Protein AF-A0A968NTA2-F1 (afdb_monomer)

Sequence (333 aa):
MDLANLIKVCHQHGIRFFLDAVMAFSRANPYHNVNFLDFYIQWKPIGAPDRDPEQGDRDGFGGDLFKYNYWVEGYHPLTGVRDRYVPAREYLKAHMAHWMLYYRIDGLRLDSVNNVGNYDFLQEFKDLARQVWRDRNGSDDRFLVVGEELSVPLALVHQNRLDSLWNERFKQIVRQVILGRSSSGDSFEWSVRKLIDCRLLGFRDCTQAVNYLTSHDVGGHSNERIYNYLVNNGVADCEERIKLAFVCLLTAVGIPMILAGDEFADQHDLNIDQEHGNNKQVDPVNYNRMSEDWRRRVFDYVARLVRSARLQTHSPPTTTVFCTSILKKESAF

Nearest PDB structures (foldseek):
  1gvi-assembly1_B  TM=7.250E-01  e=1.681E-10  Thermus sp.
  8zqa-assembly1_D  TM=7.456E-01  e=5.286E-09  Rhodothermus profundi
  5clt-assembly3_C  TM=6.998E-01  e=3.509E-07  Homo sapiens
  7vt9-assembly1_B  TM=6.346E-01  e=1.307E-04  Escherichia coli K-12

Secondary structure (DSSP, 8-state):
-HHHHHHHHHHHTT---EEEEE-SEESS-HHHHH-HHHHB-----TT-TT--TT-TT---TTSEEB-SS--EEEE-TTT-SEEEE-HHHHHHHHHHHHIIIII---EEEEE-HHHH--HHHHHHHHHHHHHHHHHTT--GGG-EEEE--TT--THHHHTTS-SEEE-HHHHHHHHHHTTT-PPTTS-HHHHHHHHHBGGGGT-SSGGGEEEES--SB--STT-S-HHHHHHHTT-S-HHHHHHHHHHHHHHSBSEEEEETTGGGT----S-SSSS-SS-B--PPP-GGGGGSHHHHHHHHHHHHHHHHHHHS--SSPP--EEE-----GGG--

pLDDT: mean 89.02, std 16.45, range [26.31, 98.5]

Radius of gyration: 21.05 Å; Cα contacts (8 Å, |Δi|>4): 526; chains: 1; bounding box: 51×48×63 Å

Structure (mmCIF, N/CA/C/O backbone):
data_AF-A0A968NTA2-F1
#
_entry.id   AF-A0A968NTA2-F1
#
loop_
_atom_site.group_PDB
_atom_site.id
_atom_site.type_symbol
_atom_site.label_atom_id
_atom_site.label_alt_id
_atom_site.label_comp_id
_atom_site.label_asym_id
_atom_site.label_entity_id
_atom_site.label_seq_id
_atom_site.pdbx_PDB_ins_code
_atom_site.Cartn_x
_atom_site.Cartn_y
_atom_site.Cartn_z
_atom_site.occupancy
_atom_site.B_iso_or_equiv
_atom_site.auth_seq_id
_atom_site.auth_comp_id
_atom_site.auth_asym_id
_atom_site.auth_atom_id
_atom_site.pdbx_PDB_model_num
ATOM 1 N N . MET A 1 1 ? 11.262 -23.440 1.134 1.00 58.44 1 MET A N 1
ATOM 2 C CA . MET A 1 1 ? 10.069 -24.304 1.291 1.00 58.44 1 MET A CA 1
ATOM 3 C C . MET A 1 1 ? 8.986 -23.642 2.140 1.00 58.44 1 MET A C 1
ATOM 5 O O . MET A 1 1 ? 7.816 -23.916 1.913 1.00 58.44 1 MET A O 1
ATOM 9 N N . ASP A 1 2 ? 9.339 -22.721 3.039 1.00 89.50 2 ASP A N 1
ATOM 10 C CA . ASP A 1 2 ? 8.396 -22.239 4.058 1.00 89.50 2 ASP A CA 1
ATOM 11 C C . ASP A 1 2 ? 7.350 -21.241 3.543 1.00 89.50 2 ASP A C 1
ATOM 13 O O . ASP A 1 2 ? 6.185 -21.343 3.914 1.00 89.50 2 ASP A O 1
ATOM 17 N N . LEU A 1 3 ? 7.707 -20.342 2.616 1.00 92.62 3 LEU A N 1
ATOM 18 C CA . LEU A 1 3 ? 6.766 -19.330 2.111 1.00 92.62 3 LEU A CA 1
ATOM 19 C C . LEU A 1 3 ? 5.609 -19.928 1.295 1.00 92.62 3 LEU A C 1
ATOM 21 O O . LEU A 1 3 ? 4.459 -19.541 1.476 1.00 92.62 3 LEU A O 1
ATOM 25 N N . ALA A 1 4 ? 5.885 -20.910 0.434 1.00 93.81 4 ALA A N 1
ATOM 26 C CA . ALA A 1 4 ? 4.832 -21.590 -0.324 1.00 93.81 4 ALA A CA 1
ATOM 27 C C . ALA A 1 4 ? 3.854 -22.332 0.607 1.00 93.81 4 ALA A C 1
ATOM 29 O O . ALA A 1 4 ? 2.645 -22.318 0.378 1.00 93.81 4 ALA A O 1
ATOM 30 N N . ASN A 1 5 ? 4.366 -22.934 1.687 1.00 95.56 5 ASN A N 1
ATOM 31 C CA . ASN A 1 5 ? 3.533 -23.568 2.706 1.00 95.56 5 ASN A CA 1
ATOM 32 C C . ASN A 1 5 ? 2.708 -22.540 3.489 1.00 95.56 5 ASN A C 1
ATOM 34 O O . ASN A 1 5 ? 1.526 -22.784 3.718 1.00 95.56 5 ASN A O 1
ATOM 38 N N . LEU A 1 6 ? 3.285 -21.387 3.840 1.00 95.31 6 LEU A N 1
ATOM 39 C CA . LEU A 1 6 ? 2.554 -20.291 4.478 1.00 95.31 6 LEU A CA 1
ATOM 40 C C . LEU A 1 6 ? 1.370 -19.837 3.617 1.00 95.31 6 LEU A C 1
ATOM 42 O O . LEU A 1 6 ? 0.240 -19.829 4.097 1.00 95.31 6 LEU A O 1
ATOM 46 N N . ILE A 1 7 ? 1.609 -19.530 2.338 1.00 95.31 7 ILE A N 1
ATOM 47 C CA . ILE A 1 7 ? 0.555 -19.082 1.415 1.00 95.31 7 ILE A CA 1
ATOM 48 C C . ILE A 1 7 ? -0.530 -20.156 1.278 1.00 95.31 7 ILE A C 1
ATOM 50 O O . ILE A 1 7 ? -1.720 -19.857 1.369 1.00 95.31 7 ILE A O 1
ATOM 54 N N . LYS A 1 8 ? -0.133 -21.427 1.151 1.00 95.38 8 LYS A N 1
ATOM 55 C CA . LYS A 1 8 ? -1.074 -22.550 1.097 1.00 95.38 8 LYS A CA 1
ATOM 56 C C . LYS A 1 8 ? -1.961 -22.622 2.344 1.00 95.38 8 LYS A C 1
ATOM 58 O O . LYS A 1 8 ? -3.167 -22.823 2.211 1.00 95.38 8 LYS A O 1
ATOM 63 N N . VAL A 1 9 ? -1.392 -22.459 3.539 1.00 96.44 9 VAL A N 1
ATOM 64 C CA . VAL A 1 9 ? -2.157 -22.452 4.797 1.00 96.44 9 VAL A CA 1
ATOM 65 C C . VAL A 1 9 ? -3.079 -21.231 4.861 1.00 96.44 9 VAL A C 1
ATOM 67 O O . VAL A 1 9 ? -4.252 -21.384 5.195 1.00 96.44 9 VAL A O 1
ATOM 70 N N . CYS A 1 10 ? -2.617 -20.042 4.458 1.00 95.88 10 CYS A N 1
ATOM 71 C CA . CYS A 1 10 ? -3.476 -18.860 4.331 1.00 95.88 10 CYS A CA 1
ATOM 72 C C . CYS A 1 10 ? -4.705 -19.161 3.459 1.00 95.88 10 CYS A C 1
ATOM 74 O O . CYS A 1 10 ? -5.837 -18.953 3.899 1.00 95.88 10 CYS A O 1
ATOM 76 N N . HIS A 1 11 ? -4.502 -19.745 2.275 1.00 94.69 11 HIS A N 1
ATOM 77 C CA . HIS A 1 11 ? -5.590 -20.109 1.363 1.00 94.69 11 HIS A CA 1
ATOM 78 C C . HIS A 1 11 ? -6.555 -21.137 1.959 1.00 94.69 11 HIS A C 1
ATOM 80 O O . HIS A 1 11 ? -7.767 -20.978 1.817 1.00 94.69 11 HIS A O 1
ATOM 86 N N . GLN A 1 12 ? -6.053 -22.147 2.678 1.00 96.25 12 GLN A N 1
ATOM 87 C CA . GLN A 1 12 ? -6.888 -23.129 3.390 1.00 96.25 12 GLN A CA 1
ATOM 88 C C . GLN A 1 12 ? -7.793 -22.480 4.449 1.00 96.25 12 GLN A C 1
ATOM 90 O O . GLN A 1 12 ? -8.882 -22.983 4.718 1.00 96.25 12 GLN A O 1
ATOM 95 N N . HIS A 1 13 ? -7.373 -21.343 5.006 1.00 94.31 13 HIS A N 1
ATOM 96 C CA . HIS A 1 13 ? -8.142 -20.550 5.965 1.00 94.31 13 HIS A CA 1
ATOM 97 C C . HIS A 1 13 ? -8.910 -19.376 5.331 1.00 94.31 13 HIS A C 1
ATOM 99 O O . HIS A 1 13 ? -9.456 -18.538 6.050 1.00 94.31 13 HIS A O 1
ATOM 105 N N . GLY A 1 14 ? -8.981 -19.301 3.997 1.00 92.12 14 GLY A N 1
ATOM 106 C CA . GLY A 1 14 ? -9.684 -18.227 3.288 1.00 92.12 14 GLY A CA 1
ATOM 107 C C . GLY A 1 14 ? -9.011 -16.855 3.409 1.00 92.12 14 GLY A C 1
ATOM 108 O O . GLY A 1 14 ? -9.673 -15.830 3.247 1.00 92.12 14 GLY A O 1
ATOM 109 N N . ILE A 1 15 ? -7.712 -16.826 3.707 1.00 93.69 15 ILE A N 1
ATOM 110 C CA . ILE A 1 15 ? -6.887 -15.620 3.805 1.00 93.69 15 ILE A CA 1
ATOM 111 C C . ILE A 1 15 ? -6.138 -15.444 2.485 1.00 93.69 15 ILE A C 1
ATOM 113 O O . ILE A 1 15 ? -5.456 -16.359 2.028 1.00 93.69 15 ILE A O 1
ATOM 117 N N . ARG A 1 16 ? -6.262 -14.260 1.881 1.00 94.50 16 ARG A N 1
ATOM 118 C CA . ARG A 1 16 ? -5.510 -13.875 0.680 1.00 94.50 16 ARG A CA 1
ATOM 119 C C . ARG A 1 16 ? -4.132 -13.344 1.056 1.00 94.50 16 ARG A C 1
ATOM 121 O O . ARG A 1 16 ? -3.979 -12.723 2.106 1.00 94.50 16 ARG A O 1
ATOM 128 N N . PHE A 1 17 ? -3.159 -13.553 0.182 1.00 95.44 17 PHE A N 1
ATOM 129 C CA . PHE A 1 17 ? -1.771 -13.171 0.384 1.00 95.44 17 PHE A CA 1
ATOM 130 C C . PHE A 1 17 ? -1.335 -12.128 -0.649 1.00 95.44 17 PHE A C 1
ATOM 132 O O . PHE A 1 17 ? -1.411 -12.366 -1.855 1.00 95.44 17 PHE A O 1
ATOM 139 N N . PHE A 1 18 ? -0.870 -10.974 -0.173 1.00 96.50 18 PHE A N 1
ATOM 140 C CA . PHE A 1 18 ? -0.375 -9.879 -1.009 1.00 96.50 18 PHE A CA 1
ATOM 141 C C . PHE A 1 18 ? 1.148 -9.819 -0.934 1.00 96.50 18 PHE A C 1
ATOM 143 O O . PHE A 1 18 ? 1.725 -10.002 0.136 1.00 96.50 18 PHE A O 1
ATOM 150 N N . LEU A 1 19 ? 1.788 -9.541 -2.068 1.00 96.50 19 LEU A N 1
ATOM 151 C CA . LEU A 1 19 ? 3.224 -9.278 -2.132 1.00 96.50 19 LEU A CA 1
ATOM 152 C C . LEU A 1 19 ? 3.486 -7.770 -2.128 1.00 96.50 19 LEU A C 1
ATOM 154 O O . LEU A 1 19 ? 2.824 -7.033 -2.857 1.00 96.50 19 LEU A O 1
ATOM 158 N N . ASP A 1 20 ? 4.485 -7.340 -1.362 1.00 95.88 20 ASP A N 1
ATOM 159 C CA . ASP A 1 20 ? 5.067 -6.004 -1.478 1.00 95.88 20 ASP A CA 1
ATOM 160 C C . ASP A 1 20 ? 6.078 -5.978 -2.637 1.00 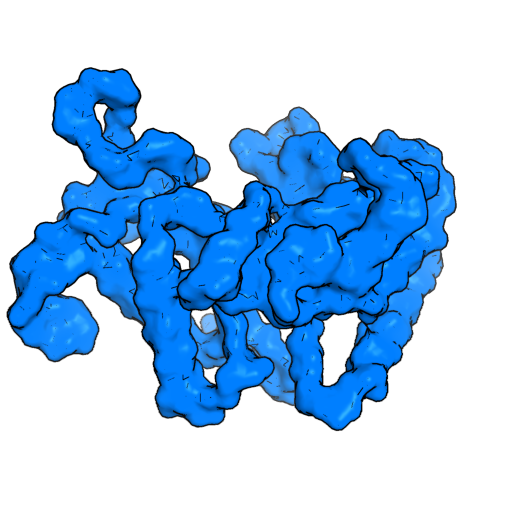95.88 20 ASP A C 1
ATOM 162 O O . ASP A 1 20 ? 7.113 -6.644 -2.593 1.00 95.88 20 ASP A O 1
ATOM 166 N N . ALA A 1 21 ? 5.740 -5.273 -3.711 1.00 95.88 21 ALA A N 1
ATOM 167 C CA . ALA A 1 21 ? 6.522 -5.167 -4.929 1.00 95.88 21 ALA A CA 1
ATOM 168 C C . ALA A 1 21 ? 7.288 -3.841 -4.940 1.00 95.88 21 ALA A C 1
ATOM 170 O O . ALA A 1 21 ? 6.730 -2.774 -5.210 1.00 95.88 21 ALA A O 1
ATOM 171 N N . VAL A 1 22 ? 8.595 -3.924 -4.692 1.00 94.69 22 VAL A N 1
ATOM 172 C CA . VAL A 1 22 ? 9.508 -2.785 -4.804 1.00 94.69 22 VAL A CA 1
ATOM 173 C C . VAL A 1 22 ? 9.920 -2.624 -6.261 1.00 94.69 22 VAL A C 1
ATOM 175 O O . VAL A 1 22 ? 10.691 -3.415 -6.798 1.00 94.69 22 VAL A O 1
ATOM 178 N N . MET A 1 23 ? 9.366 -1.603 -6.909 1.00 95.44 23 MET A N 1
ATOM 179 C CA . MET A 1 23 ? 9.601 -1.329 -8.329 1.00 95.44 23 MET A CA 1
ATOM 180 C C . MET A 1 23 ? 10.410 -0.050 -8.544 1.00 95.44 23 MET A C 1
ATOM 182 O O . MET A 1 23 ? 10.998 0.144 -9.595 1.00 95.44 23 MET A O 1
ATOM 186 N N . ALA A 1 24 ? 10.472 0.864 -7.582 1.00 95.19 24 ALA A N 1
ATOM 187 C CA . ALA A 1 24 ? 11.182 2.122 -7.791 1.00 95.19 24 ALA A CA 1
ATOM 188 C C . ALA A 1 24 ? 12.707 1.935 -7.931 1.00 95.19 24 ALA A C 1
ATOM 190 O O . ALA A 1 24 ? 13.331 2.552 -8.796 1.00 95.19 24 ALA A O 1
ATOM 191 N N . PHE A 1 25 ? 13.290 1.067 -7.103 1.00 94.62 25 PHE A N 1
ATOM 192 C CA . PHE A 1 25 ? 14.734 0.881 -6.962 1.00 94.62 25 PHE A CA 1
ATOM 193 C C . PHE A 1 25 ? 15.083 -0.554 -6.547 1.00 94.62 25 PHE A C 1
ATOM 195 O O . PHE A 1 25 ? 14.221 -1.303 -6.091 1.00 94.62 25 PHE A O 1
ATOM 202 N N . SER A 1 26 ? 16.359 -0.922 -6.664 1.00 93.44 26 SER A N 1
ATOM 203 C CA . SER A 1 26 ? 16.905 -2.202 -6.187 1.00 93.44 26 SER A CA 1
ATOM 204 C C . SER A 1 26 ? 18.242 -1.995 -5.483 1.00 93.44 26 SER A C 1
ATOM 206 O O . SER A 1 26 ? 18.923 -0.996 -5.716 1.00 93.44 26 SER A O 1
ATOM 208 N N . ARG A 1 27 ? 18.652 -2.955 -4.650 1.00 87.88 27 ARG A N 1
ATOM 209 C CA . ARG A 1 27 ? 20.005 -3.012 -4.083 1.00 87.88 27 ARG A CA 1
ATOM 210 C C . ARG A 1 27 ? 20.609 -4.372 -4.399 1.00 87.88 27 ARG A C 1
ATOM 212 O O . ARG A 1 27 ? 19.977 -5.374 -4.147 1.00 87.88 27 ARG A O 1
ATOM 219 N N . ALA A 1 28 ? 21.841 -4.411 -4.902 1.00 85.50 28 ALA A N 1
ATOM 220 C CA . ALA A 1 28 ? 22.537 -5.665 -5.227 1.00 85.50 28 ALA A CA 1
ATOM 221 C C . ALA A 1 28 ? 21.892 -6.537 -6.330 1.00 85.50 28 ALA A C 1
ATOM 223 O O . ALA A 1 28 ? 22.296 -7.687 -6.513 1.00 85.50 28 ALA A O 1
ATOM 224 N N . ASN A 1 29 ? 21.001 -5.962 -7.142 1.00 91.19 29 ASN A N 1
ATOM 225 C CA . ASN A 1 29 ? 20.395 -6.667 -8.264 1.00 91.19 29 ASN A CA 1
ATOM 226 C C . ASN A 1 29 ? 21.452 -7.167 -9.266 1.00 91.19 29 ASN A C 1
ATOM 228 O O . ASN A 1 29 ? 22.326 -6.389 -9.655 1.00 91.19 29 ASN A O 1
ATOM 232 N N . PRO A 1 30 ? 21.363 -8.405 -9.787 1.00 91.62 30 PRO A N 1
ATOM 233 C CA . PRO A 1 30 ? 22.322 -8.913 -10.769 1.00 91.62 30 PRO A CA 1
ATOM 234 C C . PRO A 1 30 ? 22.494 -8.028 -12.014 1.00 91.62 30 PRO A C 1
ATOM 236 O O . PRO A 1 30 ? 23.607 -7.912 -12.534 1.00 91.62 30 PRO A O 1
ATOM 239 N N . TYR A 1 31 ? 21.431 -7.354 -12.471 1.00 92.88 31 TYR A N 1
ATOM 240 C CA . TYR A 1 31 ? 21.504 -6.442 -13.616 1.00 92.88 31 TYR A CA 1
ATOM 241 C C . TYR A 1 31 ? 22.339 -5.192 -13.338 1.00 92.88 31 TYR A C 1
ATOM 243 O O . TYR A 1 31 ? 22.860 -4.616 -14.288 1.00 92.88 31 TYR A O 1
ATOM 251 N N . HIS A 1 32 ? 22.562 -4.824 -12.071 1.00 91.38 32 HIS A N 1
ATOM 252 C CA . HIS A 1 32 ? 23.513 -3.772 -11.709 1.00 91.38 32 HIS A CA 1
ATOM 253 C C . HIS A 1 32 ? 24.913 -4.092 -12.249 1.00 91.38 32 HIS A C 1
ATOM 255 O O . HIS A 1 32 ? 25.585 -3.230 -12.802 1.00 91.38 32 HIS A O 1
ATOM 261 N N . ASN A 1 33 ? 25.345 -5.350 -12.127 1.00 91.12 33 ASN A N 1
ATOM 262 C CA . ASN A 1 33 ? 26.695 -5.764 -12.510 1.00 91.12 33 ASN A CA 1
ATOM 263 C C . ASN A 1 33 ? 26.800 -6.139 -13.990 1.00 91.12 33 ASN A C 1
ATOM 265 O O . ASN A 1 33 ? 27.849 -5.960 -14.602 1.00 91.12 33 ASN A O 1
ATOM 269 N N . VAL A 1 34 ? 25.729 -6.705 -14.553 1.00 92.44 34 VAL A N 1
ATOM 270 C CA . VAL A 1 34 ? 25.754 -7.270 -15.909 1.00 92.44 34 VAL A CA 1
ATOM 271 C C . VAL A 1 34 ? 25.353 -6.244 -16.965 1.00 92.44 34 VAL A C 1
ATOM 273 O O . VAL A 1 34 ? 25.896 -6.270 -18.067 1.00 92.44 34 VAL A O 1
ATOM 276 N N . ASN A 1 35 ? 24.400 -5.358 -16.663 1.00 93.19 35 ASN A N 1
ATOM 277 C CA . ASN A 1 35 ? 23.895 -4.385 -17.625 1.00 93.19 35 ASN A CA 1
ATOM 278 C C . ASN A 1 35 ? 23.245 -3.174 -16.931 1.00 93.19 35 ASN A C 1
ATOM 280 O O . ASN A 1 35 ? 22.034 -2.968 -16.998 1.00 93.19 35 ASN A O 1
ATOM 284 N N . PHE A 1 36 ? 24.056 -2.368 -16.244 1.00 94.69 36 PHE A N 1
ATOM 285 C CA . PHE A 1 36 ? 23.548 -1.239 -15.467 1.00 94.69 36 PHE A CA 1
ATOM 286 C C . PHE A 1 36 ? 22.765 -0.244 -16.334 1.00 94.69 36 PHE A C 1
ATOM 288 O O . PHE A 1 36 ? 21.622 0.094 -16.036 1.00 94.69 36 PHE A O 1
ATOM 295 N N . LEU A 1 37 ? 23.374 0.195 -17.438 1.00 93.38 37 LEU A N 1
ATOM 296 C CA . LEU A 1 37 ? 22.872 1.294 -18.263 1.00 93.38 37 LEU A CA 1
ATOM 297 C C . LEU A 1 37 ? 21.645 0.948 -19.101 1.00 93.38 37 LEU A C 1
ATOM 299 O O . LEU A 1 37 ? 21.125 1.865 -19.722 1.00 93.38 37 LEU A O 1
ATOM 303 N N . ASP A 1 38 ? 21.145 -0.292 -19.090 1.00 94.31 38 ASP A N 1
ATOM 304 C CA . ASP A 1 38 ? 19.860 -0.674 -19.697 1.00 94.31 38 ASP A CA 1
ATOM 305 C C . ASP A 1 38 ? 18.714 -0.740 -18.674 1.00 94.31 38 ASP A C 1
ATOM 307 O O . ASP A 1 38 ? 17.559 -0.505 -19.040 1.00 94.31 38 ASP A O 1
ATOM 311 N N . PHE A 1 39 ? 19.028 -0.928 -17.389 1.00 95.81 39 PHE A N 1
ATOM 312 C CA . PHE A 1 39 ? 18.044 -1.144 -16.320 1.00 95.81 39 PHE A CA 1
ATOM 313 C C . PHE A 1 39 ? 17.955 -0.012 -15.296 1.00 95.81 39 PHE A C 1
ATOM 315 O O . PHE A 1 39 ? 16.867 0.239 -14.775 1.00 95.81 39 PHE A O 1
ATOM 322 N N . TYR A 1 40 ? 19.060 0.684 -15.035 1.00 96.44 40 TYR A N 1
ATOM 323 C CA . TYR A 1 40 ? 19.188 1.627 -13.932 1.00 96.44 40 TYR A CA 1
ATOM 324 C C . TYR A 1 40 ? 19.595 3.020 -14.382 1.00 96.44 40 TYR A C 1
ATOM 326 O O . TYR A 1 40 ? 20.285 3.214 -15.385 1.00 96.44 40 TYR A O 1
ATOM 334 N N . ILE A 1 41 ? 19.171 3.993 -13.586 1.00 94.75 41 ILE A N 1
ATOM 335 C CA . ILE A 1 41 ? 19.565 5.387 -13.708 1.00 94.75 41 ILE A CA 1
ATOM 336 C C . ILE A 1 41 ? 20.954 5.556 -13.108 1.00 94.75 41 ILE A C 1
ATOM 338 O O . ILE A 1 41 ? 21.166 5.321 -11.918 1.00 94.75 41 ILE A O 1
ATOM 342 N N . GLN A 1 42 ? 21.894 6.043 -13.916 1.00 91.88 42 GLN A N 1
ATOM 343 C CA . GLN A 1 42 ? 23.172 6.508 -13.394 1.00 91.88 42 GLN A CA 1
ATOM 344 C C . GLN A 1 42 ? 22.970 7.874 -12.740 1.00 91.88 42 GLN A C 1
ATOM 346 O O . GLN A 1 42 ? 22.795 8.880 -13.430 1.00 91.88 42 GLN A O 1
ATOM 351 N N . TRP A 1 43 ? 22.990 7.907 -11.407 1.00 90.44 43 TRP A N 1
ATOM 352 C CA . TRP A 1 43 ? 22.736 9.134 -10.661 1.00 90.44 43 TRP A CA 1
ATOM 353 C C . TRP A 1 43 ? 23.745 10.231 -11.008 1.00 90.44 43 TRP A C 1
ATOM 355 O O . TRP A 1 43 ? 24.959 10.043 -10.897 1.00 90.44 43 TRP A O 1
ATOM 365 N N . LYS A 1 44 ? 23.235 11.410 -11.372 1.00 92.06 44 LYS A N 1
ATOM 366 C CA . LYS A 1 44 ? 24.036 12.618 -11.592 1.00 92.06 44 LYS A CA 1
ATOM 367 C C . LYS A 1 44 ? 23.394 13.840 -10.922 1.00 92.06 44 LYS A C 1
ATOM 369 O O . LYS A 1 44 ? 22.163 13.910 -10.826 1.00 92.06 44 LYS A O 1
ATOM 374 N N . PRO A 1 45 ? 24.194 14.820 -10.458 1.00 89.81 45 PRO A N 1
ATOM 375 C CA . PRO A 1 45 ? 23.657 16.051 -9.888 1.00 89.81 45 PRO A CA 1
ATOM 376 C C . PRO A 1 45 ? 22.887 16.863 -10.940 1.00 89.81 45 PRO A C 1
ATOM 378 O O . PRO A 1 45 ? 23.123 16.741 -12.145 1.00 89.81 45 PRO A O 1
ATOM 381 N N . ILE A 1 46 ? 21.963 17.709 -10.480 1.00 87.44 46 ILE A N 1
ATOM 382 C CA . ILE A 1 46 ? 21.207 18.622 -11.348 1.00 87.44 46 ILE A CA 1
ATOM 383 C C . ILE A 1 46 ? 22.195 19.520 -12.111 1.00 87.44 46 ILE A C 1
ATOM 385 O O . ILE A 1 46 ? 23.118 20.078 -11.523 1.00 87.44 46 ILE A O 1
ATOM 389 N N . GLY A 1 47 ? 22.001 19.641 -13.428 1.00 87.19 47 GLY A N 1
ATOM 390 C CA . GLY A 1 47 ? 22.857 20.436 -14.318 1.00 87.19 47 GLY A CA 1
ATOM 391 C C . GLY A 1 47 ? 24.066 19.695 -14.901 1.00 87.19 47 GLY A C 1
ATOM 392 O O . GLY A 1 47 ? 24.756 20.257 -15.749 1.00 87.19 47 GLY A O 1
ATOM 393 N N . ALA A 1 48 ? 24.323 18.445 -14.502 1.00 90.94 48 ALA A N 1
ATOM 394 C CA . ALA A 1 48 ? 25.364 17.632 -15.126 1.00 90.94 48 ALA A CA 1
ATOM 395 C C . ALA A 1 48 ? 25.028 17.292 -16.595 1.00 90.94 48 ALA A C 1
ATOM 397 O O . ALA A 1 48 ? 23.858 17.041 -16.906 1.00 90.94 48 ALA A O 1
ATOM 398 N N . PRO A 1 49 ? 26.035 17.220 -17.490 1.00 90.19 49 PRO A N 1
ATOM 399 C CA . PRO A 1 49 ? 25.830 16.754 -18.857 1.00 90.19 49 PRO A CA 1
ATOM 400 C C . PRO A 1 49 ? 25.378 15.287 -18.873 1.00 90.19 49 PRO A C 1
ATOM 402 O O . PRO A 1 49 ? 25.806 14.466 -18.048 1.00 90.19 49 PRO A O 1
ATOM 405 N N . ASP A 1 50 ? 24.499 14.968 -19.824 1.00 86.81 50 ASP A N 1
ATOM 406 C CA . ASP A 1 50 ? 23.939 13.628 -20.027 1.00 86.81 50 ASP A CA 1
ATOM 407 C C . ASP A 1 50 ? 23.317 13.042 -18.746 1.00 86.81 50 ASP A C 1
ATOM 409 O O . ASP A 1 50 ? 23.514 11.868 -18.418 1.00 86.81 50 ASP A O 1
ATOM 413 N N . ARG A 1 51 ? 22.639 13.885 -17.954 1.00 90.06 51 ARG A N 1
ATOM 414 C CA . ARG A 1 51 ? 21.795 13.437 -16.840 1.00 90.06 51 ARG A CA 1
ATOM 415 C C . ARG A 1 51 ? 20.604 12.676 -17.405 1.00 90.06 51 ARG A C 1
ATOM 417 O O . ARG A 1 51 ? 19.939 13.169 -18.314 1.00 90.06 51 ARG A O 1
ATOM 424 N N . ASP A 1 52 ? 20.335 11.500 -16.845 1.00 90.56 52 ASP A N 1
ATOM 425 C CA . ASP A 1 52 ? 19.189 10.698 -17.256 1.00 90.56 52 ASP A CA 1
ATOM 426 C C . ASP A 1 52 ? 17.889 11.495 -17.020 1.00 90.56 52 ASP A C 1
ATOM 428 O O . ASP A 1 52 ? 17.648 11.953 -15.892 1.00 90.56 52 ASP A O 1
ATOM 432 N N . PRO A 1 53 ? 17.058 11.706 -18.057 1.00 89.38 53 PRO A N 1
ATOM 433 C CA . PRO A 1 53 ? 15.824 12.472 -17.924 1.00 89.38 53 PRO A CA 1
ATOM 434 C C . PRO A 1 53 ? 14.822 11.815 -16.967 1.00 89.38 53 PRO A C 1
ATOM 436 O O . PRO A 1 53 ? 13.994 12.517 -16.388 1.00 89.38 53 PRO A O 1
ATOM 439 N N . GLU A 1 54 ? 14.902 10.499 -16.755 1.00 92.31 54 GLU A N 1
ATOM 440 C CA . GLU A 1 54 ? 14.031 9.777 -15.829 1.00 92.31 54 GLU A CA 1
ATOM 441 C C . GLU A 1 54 ? 14.451 9.918 -14.362 1.00 92.31 54 GLU A C 1
ATOM 443 O O . GLU A 1 54 ? 13.716 9.441 -13.496 1.00 92.31 54 GLU A O 1
ATOM 448 N N . GLN A 1 55 ? 15.595 10.549 -14.049 1.00 92.56 55 GLN A N 1
ATOM 449 C CA . GLN A 1 55 ? 16.040 10.726 -12.660 1.00 92.56 55 GLN A CA 1
ATOM 450 C C . GLN A 1 55 ? 15.094 11.653 -11.888 1.00 92.56 55 GLN A C 1
ATOM 452 O O . GLN A 1 55 ? 14.696 11.328 -10.772 1.00 92.56 55 GLN A O 1
ATOM 457 N N . GLY A 1 56 ? 14.712 12.788 -12.486 1.00 88.75 56 GLY A N 1
ATOM 458 C CA . GLY A 1 56 ? 13.796 13.758 -11.875 1.00 88.75 56 GLY A CA 1
ATOM 459 C C . GLY A 1 56 ? 14.150 14.090 -10.418 1.00 88.75 56 GLY A C 1
ATOM 460 O O . GLY A 1 56 ? 15.326 14.296 -10.101 1.00 88.75 56 GLY A O 1
ATOM 461 N N . ASP A 1 57 ? 13.122 14.096 -9.568 1.00 89.56 57 ASP A N 1
ATOM 462 C CA . ASP A 1 57 ? 13.205 14.232 -8.105 1.00 89.56 57 ASP A CA 1
ATOM 463 C C . ASP A 1 57 ? 13.016 12.879 -7.389 1.00 89.56 57 ASP A C 1
ATOM 465 O O . ASP A 1 57 ? 12.639 12.829 -6.219 1.00 89.56 57 ASP A O 1
ATOM 469 N N . ARG A 1 58 ? 13.218 11.764 -8.104 1.00 92.19 58 ARG A N 1
ATOM 470 C CA . ARG A 1 58 ? 13.025 10.421 -7.550 1.00 92.19 58 ARG A CA 1
ATOM 471 C C . ARG A 1 58 ? 14.134 10.108 -6.549 1.00 92.19 58 ARG A C 1
ATOM 473 O O . ARG A 1 58 ? 15.304 10.394 -6.796 1.00 92.19 58 ARG A O 1
ATOM 480 N N . ASP A 1 59 ? 13.763 9.459 -5.458 1.00 89.12 59 ASP A N 1
ATOM 481 C CA . ASP A 1 59 ? 14.659 8.970 -4.420 1.00 89.12 59 ASP A CA 1
ATOM 482 C C . ASP A 1 59 ? 14.751 7.439 -4.476 1.00 89.12 59 ASP A C 1
ATOM 484 O O . ASP A 1 59 ? 13.754 6.719 -4.370 1.00 89.12 59 ASP A O 1
ATOM 488 N N . GLY A 1 60 ? 15.971 6.936 -4.662 1.00 84.38 60 GLY A N 1
ATOM 489 C CA . GLY A 1 60 ? 16.269 5.505 -4.650 1.00 84.38 60 GLY A CA 1
ATOM 490 C C . GLY A 1 60 ? 16.393 4.918 -3.243 1.00 84.38 60 GLY A C 1
ATOM 491 O O . GLY A 1 60 ? 16.615 3.717 -3.109 1.00 84.38 60 GLY A O 1
ATOM 492 N N . PHE A 1 61 ? 16.311 5.740 -2.190 1.00 85.12 61 PHE A N 1
ATOM 493 C CA . PHE A 1 61 ? 16.501 5.347 -0.792 1.00 85.12 61 PHE A CA 1
ATOM 494 C C . PHE A 1 61 ? 17.770 4.505 -0.595 1.00 85.12 61 PHE A C 1
ATOM 496 O O . PHE A 1 61 ? 17.757 3.450 0.041 1.00 85.12 61 PHE A O 1
ATOM 503 N N . GLY A 1 62 ? 18.881 4.946 -1.194 1.00 84.38 62 GLY A N 1
ATOM 504 C CA . GLY A 1 62 ? 20.177 4.256 -1.173 1.00 84.38 62 GLY A CA 1
ATOM 505 C C . GLY A 1 62 ? 20.267 2.993 -2.041 1.00 84.38 62 GLY A C 1
ATOM 506 O O . GLY A 1 62 ? 21.200 2.216 -1.860 1.00 84.38 62 GLY A O 1
ATOM 507 N N . GLY A 1 63 ? 19.296 2.745 -2.922 1.00 89.50 63 GLY A N 1
ATOM 508 C CA . GLY A 1 63 ? 19.390 1.800 -4.038 1.00 89.50 63 GLY A CA 1
ATOM 509 C C . GLY A 1 63 ? 19.418 2.511 -5.394 1.00 89.50 63 GLY A C 1
ATOM 510 O O . GLY A 1 63 ? 19.230 3.727 -5.474 1.00 89.50 63 GLY A O 1
ATOM 511 N N . ASP A 1 64 ? 19.628 1.742 -6.460 1.00 94.44 64 ASP A N 1
ATOM 512 C CA . ASP A 1 64 ? 19.630 2.253 -7.831 1.00 94.44 64 ASP A CA 1
ATOM 513 C C . ASP A 1 64 ? 18.207 2.305 -8.381 1.00 94.44 64 ASP A C 1
ATOM 515 O O . ASP A 1 64 ? 17.479 1.310 -8.344 1.00 94.44 64 ASP A O 1
ATOM 519 N N . LEU A 1 65 ? 17.811 3.461 -8.915 1.00 96.19 65 LEU A N 1
ATOM 520 C CA . LEU A 1 65 ? 16.496 3.655 -9.522 1.00 96.19 65 LEU A CA 1
ATOM 521 C C . LEU A 1 65 ? 16.392 2.893 -10.842 1.00 96.19 65 LEU A C 1
ATOM 523 O O . LEU A 1 65 ? 17.262 3.026 -11.703 1.00 96.19 65 LEU A O 1
ATOM 527 N N . PHE A 1 66 ? 15.294 2.168 -11.043 1.00 97.12 66 PHE A N 1
ATOM 528 C CA . PHE A 1 66 ? 14.982 1.588 -12.348 1.00 97.12 66 PHE A CA 1
ATOM 529 C C . PHE A 1 66 ? 14.601 2.675 -13.362 1.00 97.12 66 PHE A C 1
ATOM 531 O O . PHE A 1 66 ? 13.985 3.688 -13.007 1.00 97.12 66 PHE A O 1
ATOM 538 N N . LYS A 1 67 ? 14.905 2.441 -14.640 1.00 94.81 67 LYS A N 1
ATOM 539 C CA . LYS A 1 67 ? 14.482 3.305 -15.752 1.00 94.81 67 LYS A CA 1
ATOM 540 C C . LYS A 1 67 ? 13.442 2.637 -16.634 1.00 94.81 67 LYS A C 1
ATOM 542 O O . LYS A 1 67 ? 13.592 1.488 -17.043 1.00 94.81 67 LYS A O 1
ATOM 547 N N . TYR A 1 68 ? 12.373 3.364 -16.923 1.00 96.75 68 TYR A N 1
ATOM 548 C CA . TYR A 1 68 ? 11.151 2.832 -17.512 1.00 96.75 68 TYR A CA 1
ATOM 549 C C . TYR A 1 68 ? 10.852 3.369 -18.902 1.00 96.75 68 TYR A C 1
ATOM 551 O O . TYR A 1 68 ? 9.809 3.037 -19.466 1.00 96.75 68 TYR A O 1
ATOM 559 N N . ASN A 1 69 ? 11.749 4.153 -19.480 1.00 95.31 69 ASN A N 1
ATOM 560 C CA . ASN A 1 69 ? 11.606 4.749 -20.797 1.00 95.31 69 ASN A CA 1
ATOM 561 C C . ASN A 1 69 ? 12.868 4.598 -21.661 1.00 95.31 69 ASN A C 1
ATOM 563 O O . ASN A 1 69 ? 13.004 5.259 -22.691 1.00 95.31 69 ASN A O 1
ATOM 567 N N . TYR A 1 70 ? 13.779 3.698 -21.282 1.00 95.06 70 TYR A N 1
ATOM 568 C CA . TYR A 1 70 ? 14.911 3.319 -22.118 1.00 95.06 70 TYR A CA 1
ATOM 569 C C . TYR A 1 70 ? 14.562 2.123 -23.003 1.00 95.06 70 TYR A C 1
ATOM 571 O O . TYR A 1 70 ? 14.445 0.993 -22.531 1.00 95.06 70 TYR A O 1
ATOM 579 N N . TRP A 1 71 ? 14.383 2.388 -24.293 1.00 95.81 71 TRP A N 1
ATOM 580 C CA . TRP A 1 71 ? 13.970 1.386 -25.268 1.00 95.81 71 TRP A CA 1
ATOM 581 C C . TRP A 1 71 ? 15.169 0.744 -25.959 1.00 95.81 71 TRP A C 1
ATOM 583 O O . TRP A 1 71 ? 16.046 1.451 -26.451 1.00 95.81 71 TRP A O 1
ATOM 593 N N . VAL A 1 72 ? 15.139 -0.580 -26.085 1.00 95.62 72 VAL A N 1
ATOM 594 C CA . VAL A 1 72 ? 16.120 -1.373 -26.836 1.00 95.62 72 VAL A CA 1
ATOM 595 C C . VAL A 1 72 ? 15.424 -2.180 -27.927 1.00 95.62 72 VAL A C 1
ATOM 597 O O . VAL A 1 72 ? 14.230 -2.461 -27.826 1.00 95.62 72 VAL A O 1
ATOM 600 N N . GLU A 1 73 ? 16.169 -2.574 -28.956 1.00 96.75 73 GLU A N 1
ATOM 601 C CA . GLU A 1 73 ? 15.726 -3.566 -29.939 1.00 96.75 73 GLU A CA 1
ATOM 602 C C . GLU A 1 73 ? 16.440 -4.895 -29.691 1.00 96.75 73 GLU A C 1
ATOM 604 O O . GLU A 1 73 ? 17.666 -4.947 -29.599 1.00 96.75 73 GLU A O 1
ATOM 609 N N . GLY A 1 74 ? 15.685 -5.988 -29.613 1.00 94.12 74 GLY A N 1
ATOM 610 C CA . GLY A 1 74 ? 16.247 -7.306 -29.333 1.00 94.12 74 GLY A CA 1
ATOM 611 C C . GLY A 1 74 ? 15.184 -8.394 -29.337 1.00 94.12 74 GLY A C 1
ATOM 612 O O . GLY A 1 74 ? 14.065 -8.170 -29.784 1.00 94.12 74 GLY A O 1
ATOM 613 N N . TYR A 1 75 ? 15.521 -9.581 -28.840 1.00 93.12 75 TYR A N 1
ATOM 614 C CA . TYR A 1 75 ? 14.526 -10.630 -28.616 1.00 93.12 75 TYR A CA 1
ATOM 615 C C . TYR A 1 75 ? 13.760 -10.337 -27.326 1.00 93.12 75 TYR A C 1
ATOM 617 O O . TYR A 1 75 ? 14.347 -10.317 -26.245 1.00 93.12 75 TYR A O 1
ATOM 625 N N . HIS A 1 76 ? 12.453 -10.109 -27.442 1.00 91.25 76 HIS A N 1
ATOM 626 C CA . HIS A 1 76 ? 11.588 -9.798 -26.314 1.00 91.25 76 HIS A CA 1
ATOM 627 C C . HIS A 1 76 ? 11.581 -10.971 -25.318 1.00 91.25 76 HIS A C 1
ATOM 629 O O . HIS A 1 76 ? 11.234 -12.092 -25.703 1.00 91.25 76 HIS A O 1
ATOM 635 N N . PRO A 1 77 ? 11.907 -10.754 -24.032 1.00 85.38 77 PRO A N 1
ATOM 636 C CA . PRO A 1 77 ? 12.174 -11.844 -23.090 1.00 85.38 77 PRO A CA 1
ATOM 637 C C . PRO A 1 77 ? 10.943 -12.705 -22.779 1.00 85.38 77 PRO A C 1
ATOM 639 O O . PRO A 1 77 ? 11.092 -13.875 -22.443 1.00 85.38 77 PRO A O 1
ATOM 642 N N . LEU A 1 78 ? 9.730 -12.153 -22.912 1.00 80.62 78 LEU A N 1
ATOM 643 C CA . LEU A 1 78 ? 8.490 -12.913 -22.703 1.00 80.62 78 LEU A CA 1
ATOM 644 C C . LEU A 1 78 ? 7.997 -13.671 -23.947 1.00 80.62 78 LEU A C 1
ATOM 646 O O . LEU A 1 78 ? 7.375 -14.717 -23.797 1.00 80.62 78 LEU A O 1
ATOM 650 N N . THR A 1 79 ? 8.231 -13.163 -25.164 1.00 85.50 79 THR A N 1
ATOM 651 C CA . THR A 1 79 ? 7.638 -13.730 -26.395 1.00 85.50 79 THR A CA 1
ATOM 652 C C . THR A 1 79 ? 8.658 -14.458 -27.268 1.00 85.50 79 THR A C 1
ATOM 654 O O . THR A 1 79 ? 8.273 -15.253 -28.120 1.00 85.50 79 THR A O 1
ATOM 657 N N . GLY A 1 80 ? 9.954 -14.190 -27.086 1.00 90.06 80 GLY A N 1
ATOM 658 C CA . GLY A 1 80 ? 11.037 -14.727 -27.910 1.00 90.06 80 GLY A CA 1
ATOM 659 C C . GLY A 1 80 ? 11.106 -14.144 -29.325 1.00 90.06 80 GLY A C 1
ATOM 660 O O . GLY A 1 80 ? 11.934 -14.585 -30.118 1.00 90.06 80 GLY A O 1
ATOM 661 N N . VAL A 1 81 ? 10.263 -13.164 -29.662 1.00 95.19 81 VAL A N 1
ATOM 662 C CA . VAL A 1 81 ? 10.230 -12.511 -30.980 1.00 95.19 81 VAL A CA 1
ATOM 663 C C . VAL A 1 81 ? 11.076 -11.241 -30.950 1.00 95.19 81 VAL A C 1
ATOM 665 O O . VAL A 1 81 ? 11.179 -10.584 -29.916 1.00 95.19 81 VAL A O 1
ATOM 668 N N . ARG A 1 82 ? 11.705 -10.892 -32.079 1.00 96.38 82 ARG A N 1
ATOM 669 C CA . ARG A 1 82 ? 12.439 -9.630 -32.197 1.00 96.38 82 ARG A CA 1
ATOM 670 C C . ARG A 1 82 ? 11.464 -8.453 -32.148 1.00 96.38 82 ARG A C 1
ATOM 672 O O . ARG A 1 82 ? 10.590 -8.363 -33.004 1.00 96.38 82 ARG A O 1
ATOM 679 N N . ASP A 1 83 ? 11.643 -7.570 -31.175 1.00 96.50 83 ASP A N 1
ATOM 680 C CA . ASP A 1 83 ? 10.771 -6.423 -30.926 1.00 96.50 83 ASP A CA 1
ATOM 681 C C . ASP A 1 83 ? 11.538 -5.290 -30.221 1.00 96.50 83 ASP A C 1
ATOM 683 O O . ASP A 1 83 ? 12.699 -5.450 -29.819 1.00 96.50 83 ASP A O 1
ATOM 687 N N . ARG A 1 84 ? 10.883 -4.140 -30.062 1.00 96.94 84 ARG A N 1
ATOM 688 C CA . ARG A 1 84 ? 11.368 -2.999 -29.293 1.00 96.94 84 ARG A CA 1
ATOM 689 C C . ARG A 1 84 ? 10.689 -2.964 -27.922 1.00 96.94 84 ARG A C 1
ATOM 691 O O . ARG A 1 84 ? 9.469 -2.885 -27.837 1.00 96.94 84 ARG A O 1
ATOM 698 N N . TYR A 1 85 ? 11.469 -2.986 -26.844 1.00 96.31 85 TYR A N 1
ATOM 699 C CA . TYR A 1 85 ? 10.951 -3.087 -25.471 1.00 96.31 85 TYR A CA 1
ATOM 700 C C . TYR A 1 85 ? 11.795 -2.298 -24.463 1.00 96.31 85 TYR A C 1
ATOM 702 O O . TYR A 1 85 ? 12.882 -1.820 -24.787 1.00 96.31 85 TYR A O 1
ATOM 710 N N . VAL A 1 86 ? 11.295 -2.159 -23.230 1.00 97.00 86 VAL A N 1
ATOM 711 C CA . VAL A 1 86 ? 12.027 -1.546 -22.110 1.00 97.00 86 VAL A CA 1
ATOM 712 C C . VAL A 1 86 ? 12.517 -2.649 -21.162 1.00 97.00 86 VAL A C 1
ATOM 714 O O . VAL A 1 86 ? 11.684 -3.284 -20.509 1.00 97.00 86 VAL A O 1
ATOM 717 N N . PRO A 1 87 ? 13.837 -2.885 -21.030 1.00 95.75 87 PRO A N 1
ATOM 718 C CA . PRO A 1 87 ? 14.371 -4.027 -20.280 1.00 95.75 87 PRO A CA 1
ATOM 719 C C . PRO A 1 87 ? 13.886 -4.115 -18.828 1.00 95.75 87 PRO A C 1
ATOM 721 O O . PRO A 1 87 ? 13.449 -5.179 -18.388 1.00 95.75 87 PRO A O 1
ATOM 724 N N . ALA A 1 88 ? 13.881 -2.994 -18.098 1.00 96.00 88 ALA A N 1
ATOM 725 C CA . ALA A 1 88 ? 13.430 -2.962 -16.705 1.00 96.00 88 ALA A CA 1
ATOM 726 C C . ALA A 1 88 ? 11.941 -3.313 -16.547 1.00 96.00 88 ALA A C 1
ATOM 728 O O . ALA A 1 88 ? 11.571 -3.998 -15.590 1.00 96.00 88 ALA A O 1
ATOM 729 N N . ARG A 1 89 ? 11.086 -2.895 -17.497 1.00 97.00 89 ARG A N 1
ATOM 730 C CA . ARG A 1 89 ? 9.654 -3.235 -17.481 1.00 97.00 89 ARG A CA 1
ATOM 731 C C . ARG A 1 89 ? 9.461 -4.738 -17.598 1.00 97.00 89 ARG A C 1
ATOM 733 O O . ARG A 1 89 ? 8.746 -5.331 -16.795 1.00 97.00 89 ARG A O 1
ATOM 740 N N . GLU A 1 90 ? 10.137 -5.355 -18.563 1.00 95.56 90 GLU A N 1
ATOM 741 C CA . GLU A 1 90 ? 10.016 -6.791 -18.808 1.00 95.56 90 GLU A CA 1
ATOM 742 C C . GLU A 1 90 ? 10.586 -7.636 -17.669 1.00 95.56 90 GLU A C 1
ATOM 744 O O . GLU A 1 90 ? 9.983 -8.640 -17.287 1.00 95.56 90 GLU A O 1
ATOM 749 N N . TYR A 1 91 ? 11.694 -7.202 -17.065 1.00 94.31 91 TYR A N 1
ATOM 750 C CA . TYR A 1 91 ? 12.240 -7.847 -15.873 1.00 94.31 91 TYR A CA 1
ATOM 751 C C . TYR A 1 91 ? 11.233 -7.868 -14.717 1.00 94.31 91 TYR A C 1
ATOM 753 O O . TYR A 1 91 ? 10.980 -8.924 -14.132 1.00 94.31 91 TYR A O 1
ATOM 761 N N . LEU A 1 92 ? 10.598 -6.733 -14.416 1.00 96.31 92 LEU A N 1
ATOM 762 C CA . LEU A 1 92 ? 9.619 -6.661 -13.333 1.00 96.31 92 LEU A CA 1
ATOM 763 C C . LEU A 1 92 ? 8.337 -7.429 -13.652 1.00 96.31 92 LEU A C 1
ATOM 765 O O . LEU A 1 92 ? 7.793 -8.090 -12.767 1.00 96.31 92 LEU A O 1
ATOM 769 N N . LYS A 1 93 ? 7.872 -7.416 -14.906 1.00 96.38 93 LYS A N 1
ATOM 770 C CA . LYS A 1 93 ? 6.747 -8.260 -15.339 1.00 96.38 93 LYS A CA 1
ATOM 771 C C . LYS A 1 93 ? 7.056 -9.745 -15.151 1.00 96.38 93 LYS A C 1
ATOM 773 O O . LYS A 1 93 ? 6.213 -10.471 -14.632 1.00 96.38 93 LYS A O 1
ATOM 778 N N . ALA A 1 94 ? 8.259 -10.194 -15.515 1.00 93.88 94 ALA A N 1
ATOM 779 C CA . ALA A 1 94 ? 8.690 -11.575 -15.305 1.00 93.88 94 ALA A CA 1
ATOM 780 C C . ALA A 1 94 ? 8.769 -11.928 -13.809 1.00 93.88 94 ALA A C 1
ATOM 782 O O . ALA A 1 94 ? 8.291 -12.987 -13.397 1.00 93.88 94 ALA A O 1
ATOM 783 N N . HIS A 1 95 ? 9.303 -11.022 -12.984 1.00 93.94 95 HIS A N 1
ATOM 784 C CA . HIS A 1 95 ? 9.332 -11.169 -11.528 1.00 93.94 95 HIS A CA 1
ATOM 785 C C . HIS A 1 95 ? 7.917 -11.331 -10.954 1.00 93.94 95 HIS A C 1
ATOM 787 O O . HIS A 1 95 ? 7.635 -12.292 -10.240 1.00 93.94 95 HIS A O 1
ATOM 793 N N . MET A 1 96 ? 6.996 -10.440 -11.320 1.00 96.38 96 MET A N 1
ATOM 794 C CA . MET A 1 96 ? 5.592 -10.512 -10.916 1.00 96.38 96 MET A CA 1
ATOM 795 C C . MET A 1 96 ? 4.935 -11.820 -11.368 1.00 96.38 96 MET A C 1
ATOM 797 O O . MET A 1 96 ? 4.302 -12.501 -10.557 1.00 96.38 96 MET A O 1
ATOM 801 N N . ALA A 1 97 ? 5.138 -12.220 -12.626 1.00 94.88 97 ALA A N 1
ATOM 802 C CA . ALA A 1 97 ? 4.585 -13.457 -13.163 1.00 94.88 97 ALA A CA 1
ATOM 803 C C . ALA A 1 97 ? 5.087 -14.682 -12.389 1.00 94.88 97 ALA A C 1
ATOM 805 O O . ALA A 1 97 ? 4.294 -15.577 -12.105 1.00 94.88 97 ALA A O 1
ATOM 806 N N . HIS A 1 98 ? 6.359 -14.712 -11.976 1.00 95.06 98 HIS A N 1
ATOM 807 C CA . HIS A 1 98 ? 6.883 -15.770 -11.112 1.00 95.06 98 HIS A CA 1
ATOM 808 C C . HIS A 1 98 ? 6.108 -15.854 -9.790 1.00 95.06 98 HIS A C 1
ATOM 810 O O . HIS A 1 98 ? 5.618 -16.927 -9.432 1.00 95.06 98 HIS A O 1
ATOM 816 N N . TRP A 1 99 ? 5.922 -14.733 -9.090 1.00 96.94 99 TRP A N 1
ATOM 817 C CA . TRP A 1 99 ? 5.171 -14.711 -7.832 1.00 96.94 99 TRP A CA 1
ATOM 818 C C . TRP A 1 99 ? 3.712 -15.128 -7.995 1.00 96.94 99 TRP A C 1
ATOM 820 O O . TRP A 1 99 ? 3.183 -15.903 -7.194 1.00 96.94 99 TRP A O 1
ATOM 830 N N . MET A 1 100 ? 3.060 -14.668 -9.057 1.00 96.12 100 MET A N 1
ATOM 831 C CA . MET A 1 100 ? 1.678 -15.038 -9.324 1.00 96.12 100 MET A CA 1
ATOM 832 C C . MET A 1 100 ? 1.557 -16.504 -9.744 1.00 96.12 100 MET A C 1
ATOM 834 O O . MET A 1 100 ? 0.716 -17.224 -9.217 1.00 96.12 100 MET A O 1
ATOM 838 N N . LEU A 1 101 ? 2.382 -17.004 -10.656 1.00 95.50 101 LEU A N 1
ATOM 839 C CA . LEU A 1 101 ? 2.239 -18.364 -11.182 1.00 95.50 101 LEU A CA 1
ATOM 840 C C . LEU A 1 101 ? 2.727 -19.421 -10.190 1.00 95.50 101 LEU A C 1
ATOM 842 O O . LEU A 1 101 ? 2.016 -20.399 -9.955 1.00 95.50 101 LEU A O 1
ATOM 846 N N . TYR A 1 102 ? 3.898 -19.210 -9.588 1.00 95.00 102 TYR A N 1
ATOM 847 C CA . TYR A 1 102 ? 4.535 -20.185 -8.706 1.00 95.00 102 TYR A CA 1
ATOM 848 C C . TYR A 1 102 ? 4.019 -20.092 -7.267 1.00 95.00 102 TYR A C 1
ATOM 850 O O . TYR A 1 102 ? 3.519 -21.078 -6.728 1.00 95.00 102 TYR A O 1
ATOM 858 N N . TYR A 1 103 ? 4.090 -18.908 -6.649 1.00 95.62 103 TYR A N 1
ATOM 859 C CA . TYR A 1 103 ? 3.675 -18.721 -5.250 1.00 95.62 103 TYR A CA 1
ATOM 860 C C . TYR A 1 103 ? 2.175 -18.512 -5.075 1.00 95.62 103 TYR A C 1
ATOM 862 O O . TYR A 1 103 ? 1.676 -18.609 -3.959 1.00 95.62 103 TYR A O 1
ATOM 870 N N . ARG A 1 104 ? 1.444 -18.276 -6.168 1.00 95.38 104 ARG A N 1
ATOM 871 C CA . ARG A 1 104 ? -0.016 -18.148 -6.170 1.00 95.38 104 ARG A CA 1
ATOM 872 C C . ARG A 1 104 ? -0.541 -16.978 -5.328 1.00 95.38 104 ARG A C 1
ATOM 874 O O . ARG A 1 104 ? -1.639 -17.079 -4.800 1.00 95.38 104 ARG A O 1
ATOM 881 N N . ILE A 1 105 ? 0.188 -15.862 -5.267 1.00 96.19 105 ILE A N 1
ATOM 882 C CA . ILE A 1 105 ? -0.284 -14.644 -4.584 1.00 96.19 105 ILE A CA 1
ATOM 883 C C . ILE A 1 105 ? -1.602 -14.106 -5.185 1.00 96.19 105 ILE A C 1
ATOM 885 O O . ILE A 1 105 ? -1.944 -14.385 -6.346 1.00 96.19 105 ILE A O 1
ATOM 889 N N . ASP A 1 106 ? -2.320 -13.322 -4.380 1.00 96.06 106 ASP A N 1
ATOM 890 C CA . ASP A 1 106 ? -3.696 -12.858 -4.621 1.00 96.06 106 ASP A CA 1
ATOM 891 C C . ASP A 1 106 ? -3.806 -11.346 -4.872 1.00 96.06 106 ASP A C 1
ATOM 893 O O . ASP A 1 106 ? -4.898 -10.819 -5.084 1.00 96.06 106 ASP A O 1
ATOM 897 N N . GLY A 1 107 ? -2.686 -10.631 -4.827 1.00 97.00 107 GLY A N 1
ATOM 898 C CA . GLY A 1 107 ? -2.647 -9.189 -5.011 1.00 97.00 107 GLY A CA 1
ATOM 899 C C . GLY A 1 107 ? -1.259 -8.619 -4.780 1.00 97.00 107 GLY A C 1
ATOM 900 O O . GLY A 1 107 ? -0.326 -9.327 -4.390 1.00 97.00 107 GLY A O 1
ATOM 901 N N . LEU A 1 108 ? -1.130 -7.326 -5.048 1.00 97.94 108 LEU A N 1
ATOM 902 C CA . LEU A 1 108 ? 0.138 -6.609 -5.015 1.00 97.94 108 LEU A CA 1
ATOM 903 C C . LEU A 1 108 ? -0.023 -5.317 -4.215 1.00 97.94 108 LEU A C 1
ATOM 905 O O . LEU A 1 108 ? -1.030 -4.621 -4.335 1.00 97.94 108 LEU A O 1
ATOM 909 N N . ARG A 1 109 ? 0.991 -4.978 -3.427 1.00 97.75 109 ARG A N 1
ATOM 910 C CA . ARG A 1 109 ? 1.202 -3.644 -2.870 1.00 97.75 109 ARG A CA 1
ATOM 911 C C . ARG A 1 109 ? 2.452 -3.085 -3.532 1.00 97.75 109 ARG A C 1
ATOM 913 O O . ARG A 1 109 ? 3.479 -3.737 -3.479 1.00 97.75 109 ARG A O 1
ATOM 920 N N . LEU A 1 110 ? 2.373 -1.935 -4.187 1.00 97.44 110 LEU A N 1
ATOM 921 C CA . LEU A 1 110 ? 3.509 -1.330 -4.881 1.00 97.44 110 LEU A CA 1
ATOM 922 C C . LEU A 1 110 ? 4.174 -0.304 -3.957 1.00 97.44 110 LEU A C 1
ATOM 924 O O . LEU A 1 110 ? 3.517 0.666 -3.574 1.00 97.44 110 LEU A O 1
ATOM 928 N N . ASP A 1 111 ? 5.440 -0.533 -3.594 1.00 94.44 111 ASP A N 1
ATOM 929 C CA . ASP A 1 111 ? 6.250 0.390 -2.778 1.00 94.44 111 ASP A CA 1
ATOM 930 C C . ASP A 1 111 ? 6.586 1.646 -3.580 1.00 94.44 111 ASP A C 1
ATOM 932 O O . ASP A 1 111 ? 6.937 1.556 -4.762 1.00 94.44 111 ASP A O 1
ATOM 936 N N . SER A 1 112 ? 6.559 2.798 -2.908 1.00 92.50 112 SER A N 1
ATOM 937 C CA . SER A 1 112 ? 7.193 4.024 -3.401 1.00 92.50 112 SER A CA 1
ATOM 938 C C . SER A 1 112 ? 6.755 4.412 -4.826 1.00 92.50 112 SER A C 1
ATOM 940 O O . SER A 1 112 ? 7.567 4.572 -5.745 1.00 92.50 112 SER A O 1
ATOM 942 N N . VAL A 1 113 ? 5.439 4.522 -5.038 1.00 95.25 113 VAL A N 1
ATOM 943 C CA . VAL A 1 113 ? 4.837 4.726 -6.367 1.00 95.25 113 VAL A CA 1
ATOM 944 C C . VAL A 1 113 ? 5.299 6.031 -7.029 1.00 95.25 113 VAL A C 1
ATOM 946 O O . VAL A 1 113 ? 5.536 6.043 -8.240 1.00 95.25 113 VAL A O 1
ATOM 949 N N . ASN A 1 114 ? 5.495 7.116 -6.272 1.00 93.44 114 ASN A N 1
ATOM 950 C CA . ASN A 1 114 ? 6.166 8.327 -6.762 1.00 93.44 114 ASN A CA 1
ATOM 951 C C . ASN A 1 114 ? 7.526 8.038 -7.405 1.00 93.44 114 ASN A C 1
ATOM 953 O O . ASN A 1 114 ? 7.832 8.586 -8.464 1.00 93.44 114 ASN A O 1
ATOM 957 N N . ASN A 1 115 ? 8.324 7.160 -6.800 1.00 95.31 115 ASN A N 1
ATOM 958 C CA . ASN A 1 115 ? 9.679 6.860 -7.246 1.00 95.31 115 ASN A CA 1
ATOM 959 C C . ASN A 1 115 ? 9.734 5.809 -8.357 1.00 95.31 115 ASN A C 1
ATOM 961 O O . ASN A 1 115 ? 10.798 5.606 -8.940 1.00 95.31 115 ASN A O 1
ATOM 965 N N . VAL A 1 116 ? 8.607 5.190 -8.723 1.00 95.69 116 VAL A N 1
ATOM 966 C CA . VAL A 1 116 ? 8.485 4.496 -10.015 1.00 95.69 116 VAL A CA 1
ATOM 967 C C . VAL A 1 116 ? 8.530 5.515 -11.155 1.00 95.69 116 VAL A C 1
ATOM 969 O O . VAL A 1 116 ? 9.142 5.252 -12.182 1.00 95.69 116 VAL A O 1
ATOM 972 N N . GLY A 1 117 ? 7.925 6.695 -10.984 1.00 90.00 117 GLY A N 1
ATOM 973 C CA . GLY A 1 117 ? 8.045 7.810 -11.932 1.00 90.00 117 GLY A CA 1
ATOM 974 C C . GLY A 1 117 ? 7.456 7.566 -13.331 1.00 90.00 117 GLY A C 1
ATOM 975 O O . GLY A 1 117 ? 7.604 8.416 -14.204 1.00 90.00 117 GLY A O 1
ATOM 976 N N . ASN A 1 118 ? 6.782 6.433 -13.565 1.00 95.50 118 ASN A N 1
ATOM 977 C CA . ASN A 1 118 ? 6.198 6.070 -14.856 1.00 95.50 118 ASN A CA 1
ATOM 978 C C . ASN A 1 118 ? 4.797 5.460 -14.683 1.00 95.50 118 ASN A C 1
ATOM 980 O O . ASN A 1 118 ? 4.642 4.267 -14.420 1.00 95.50 118 ASN A O 1
ATOM 984 N N . TYR A 1 119 ? 3.758 6.288 -14.812 1.00 94.69 119 TYR A N 1
ATOM 985 C CA . TYR A 1 119 ? 2.376 5.871 -14.536 1.00 94.69 119 TYR A CA 1
ATOM 986 C C . TYR A 1 119 ? 1.769 4.985 -15.627 1.00 94.69 119 TYR A C 1
ATOM 988 O O . TYR A 1 119 ? 0.893 4.173 -15.327 1.00 94.69 119 TYR A O 1
ATOM 996 N N . ASP A 1 120 ? 2.249 5.097 -16.868 1.00 96.25 120 ASP A N 1
ATOM 997 C CA . ASP A 1 120 ? 1.867 4.172 -17.936 1.00 96.25 120 ASP A CA 1
ATOM 998 C C . ASP A 1 120 ? 2.341 2.756 -17.623 1.00 96.25 120 ASP A C 1
ATOM 1000 O O . ASP A 1 120 ? 1.569 1.807 -17.755 1.00 96.25 120 ASP A O 1
ATOM 1004 N N . PHE A 1 121 ? 3.571 2.617 -17.121 1.00 97.44 121 PHE A N 1
ATOM 1005 C CA . PHE A 1 121 ? 4.076 1.318 -16.702 1.00 97.44 121 PHE A CA 1
ATOM 1006 C C . PHE A 1 121 ? 3.324 0.750 -15.491 1.00 97.44 121 PHE A C 1
ATOM 1008 O O . PHE A 1 121 ? 3.062 -0.447 -15.458 1.00 97.44 121 PHE A O 1
ATOM 1015 N N . LEU A 1 122 ? 2.917 1.578 -14.520 1.00 97.75 122 LEU A N 1
ATOM 1016 C CA . LEU A 1 122 ? 2.084 1.107 -13.402 1.00 97.75 122 LEU A CA 1
ATOM 1017 C C . LEU A 1 122 ? 0.784 0.462 -13.893 1.00 97.75 122 LEU A C 1
ATOM 1019 O O . LEU A 1 122 ? 0.420 -0.618 -13.427 1.00 97.75 122 LEU A O 1
ATOM 1023 N N . GLN A 1 123 ? 0.114 1.099 -14.858 1.00 98.06 123 GLN A N 1
ATOM 1024 C CA . GLN A 1 123 ? -1.090 0.532 -15.456 1.00 98.06 123 GLN A CA 1
ATOM 1025 C C . GLN A 1 123 ? -0.777 -0.762 -16.206 1.00 98.06 123 GLN A C 1
ATOM 1027 O O . GLN A 1 123 ? -1.444 -1.763 -15.979 1.00 98.06 123 GLN A O 1
ATOM 1032 N N . GLU A 1 124 ? 0.242 -0.754 -17.064 1.00 97.50 124 GLU A N 1
ATOM 1033 C CA . GLU A 1 124 ? 0.672 -1.927 -17.830 1.00 97.50 124 GLU A CA 1
ATOM 1034 C C . GLU A 1 124 ? 0.977 -3.127 -16.917 1.00 97.50 124 GLU A C 1
ATOM 1036 O O . GLU A 1 124 ? 0.531 -4.248 -17.165 1.00 97.50 124 GLU A O 1
ATOM 1041 N N . PHE A 1 125 ? 1.696 -2.884 -15.821 1.00 98.06 125 PHE A N 1
ATOM 1042 C CA . PHE A 1 125 ? 2.044 -3.885 -14.821 1.00 98.06 125 PHE A CA 1
ATOM 1043 C C . PHE A 1 125 ? 0.808 -4.424 -14.091 1.00 98.06 125 PHE A C 1
ATOM 1045 O O . PHE A 1 125 ? 0.646 -5.639 -13.962 1.00 98.06 125 PHE A O 1
ATOM 1052 N N . LYS A 1 126 ? -0.093 -3.533 -13.654 1.00 98.06 126 LYS A N 1
ATOM 1053 C CA . LYS A 1 126 ? -1.363 -3.898 -13.013 1.00 98.06 126 LYS A CA 1
ATOM 1054 C C . LYS A 1 126 ? -2.255 -4.715 -13.951 1.00 98.06 126 LYS A C 1
ATOM 1056 O O . LYS A 1 126 ? -2.801 -5.737 -13.535 1.00 98.06 126 LYS A O 1
ATOM 1061 N N . ASP A 1 127 ? -2.411 -4.273 -15.195 1.00 98.12 127 ASP A N 1
ATOM 1062 C CA . ASP A 1 127 ? -3.273 -4.914 -16.186 1.00 98.12 127 ASP A CA 1
ATOM 1063 C C . ASP A 1 127 ? -2.754 -6.319 -16.522 1.00 98.12 127 ASP A C 1
ATOM 1065 O O . ASP A 1 127 ? -3.538 -7.271 -16.539 1.00 98.12 127 ASP A O 1
ATOM 1069 N N . LEU A 1 128 ? -1.433 -6.486 -16.669 1.00 97.25 128 LEU A N 1
ATOM 1070 C CA . LEU A 1 128 ? -0.822 -7.803 -16.850 1.00 97.25 128 LEU A CA 1
ATOM 1071 C C . LEU A 1 128 ? -1.007 -8.700 -15.618 1.00 97.25 128 LEU A C 1
ATOM 1073 O O . LEU A 1 128 ? -1.374 -9.864 -15.759 1.00 97.25 128 LEU A O 1
ATOM 1077 N N . ALA A 1 129 ? -0.794 -8.181 -14.406 1.00 97.94 129 ALA A N 1
ATOM 1078 C CA . ALA A 1 129 ? -1.001 -8.952 -13.181 1.00 97.94 129 ALA A CA 1
ATOM 1079 C C . ALA A 1 129 ? -2.460 -9.431 -13.063 1.00 97.94 129 ALA A C 1
ATOM 1081 O O . ALA A 1 129 ? -2.732 -10.596 -12.765 1.00 97.94 129 ALA A O 1
ATOM 1082 N N . ARG A 1 130 ? -3.418 -8.561 -13.396 1.00 97.81 130 ARG A N 1
ATOM 1083 C CA . ARG A 1 130 ? -4.844 -8.901 -13.442 1.00 97.81 1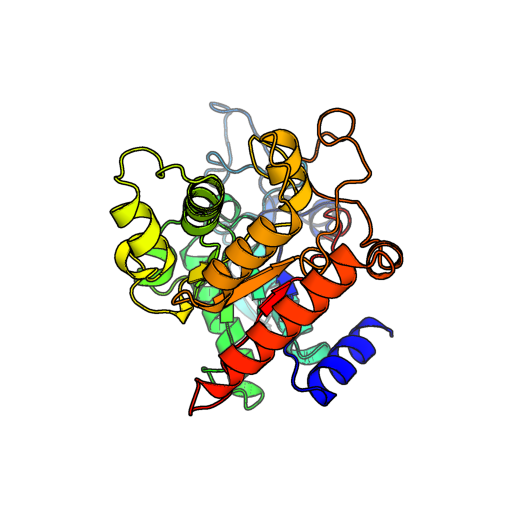30 ARG A CA 1
ATOM 1084 C C . ARG A 1 130 ? -5.159 -9.930 -14.529 1.00 97.81 130 ARG A C 1
ATOM 1086 O O . ARG A 1 130 ? -5.971 -10.823 -14.295 1.00 97.81 130 ARG A O 1
ATOM 1093 N N . GLN A 1 131 ? -4.507 -9.859 -15.687 1.00 97.69 131 GLN A N 1
ATOM 1094 C CA . GLN A 1 131 ? -4.624 -10.892 -16.716 1.00 97.69 131 GLN A CA 1
ATOM 1095 C C . GLN A 1 131 ? -4.130 -12.250 -16.196 1.00 97.69 131 GLN A C 1
ATOM 1097 O O . GLN A 1 131 ? -4.885 -13.216 -16.230 1.00 97.69 131 GLN A O 1
ATOM 1102 N N . VAL A 1 132 ? -2.936 -12.313 -15.597 1.00 97.31 132 VAL A N 1
ATOM 1103 C CA . VAL A 1 132 ? -2.396 -13.547 -14.992 1.00 97.31 132 VAL A CA 1
ATOM 1104 C C . VAL A 1 132 ? -3.306 -14.074 -13.872 1.00 97.31 132 VAL A C 1
ATOM 1106 O O . VAL A 1 132 ? -3.422 -15.282 -13.662 1.00 97.31 132 VAL A O 1
ATOM 1109 N N . TRP A 1 133 ? -3.978 -13.196 -13.123 1.00 97.50 133 TRP A N 1
ATOM 1110 C CA . TRP A 1 133 ? -5.004 -13.596 -12.157 1.00 97.50 133 TRP A CA 1
ATOM 1111 C C . TRP A 1 133 ? -6.194 -14.293 -12.833 1.00 97.50 133 TRP A C 1
ATOM 1113 O O . TRP A 1 133 ? -6.564 -15.397 -12.423 1.00 97.50 133 TRP A O 1
ATOM 1123 N N . ARG A 1 134 ? -6.752 -13.694 -13.890 1.00 97.50 134 ARG A N 1
ATOM 1124 C CA . ARG A 1 134 ? -7.893 -14.234 -14.650 1.00 97.50 134 ARG A CA 1
ATOM 1125 C C . ARG A 1 134 ? -7.563 -15.545 -15.358 1.00 97.50 134 ARG A C 1
ATOM 1127 O O . ARG A 1 134 ? -8.350 -16.484 -15.274 1.00 97.50 134 ARG A O 1
ATOM 1134 N N . ASP A 1 135 ? -6.383 -15.644 -15.966 1.00 97.12 135 ASP A N 1
ATOM 1135 C CA . ASP A 1 135 ? -5.913 -16.848 -16.668 1.00 97.12 135 ASP A CA 1
ATOM 1136 C C . ASP A 1 135 ? -5.799 -18.061 -15.728 1.00 97.12 135 ASP A C 1
ATOM 1138 O O . ASP A 1 135 ? -5.869 -19.210 -16.155 1.00 97.12 135 ASP A O 1
ATOM 1142 N N . ARG A 1 136 ? -5.680 -17.813 -14.418 1.00 94.38 136 ARG A N 1
ATOM 1143 C CA . ARG A 1 136 ? -5.687 -18.831 -13.355 1.00 94.38 136 ARG A CA 1
ATOM 1144 C C . ARG A 1 136 ? -7.081 -19.057 -12.752 1.00 94.38 136 ARG A C 1
ATOM 1146 O O . ARG A 1 136 ? -7.170 -19.554 -11.626 1.00 94.38 136 ARG A O 1
ATOM 1153 N N . ASN A 1 137 ? -8.138 -18.669 -13.470 1.00 94.69 137 ASN A N 1
ATOM 1154 C CA . ASN A 1 137 ? -9.548 -18.706 -13.066 1.00 94.69 137 ASN A CA 1
ATOM 1155 C C . ASN A 1 137 ? -9.883 -17.815 -11.855 1.00 94.69 137 ASN A C 1
ATOM 1157 O O . ASN A 1 137 ? -10.839 -18.079 -11.123 1.00 94.69 137 ASN A O 1
ATOM 1161 N N . GLY A 1 138 ? -9.099 -16.761 -11.629 1.00 93.94 138 GLY A N 1
ATOM 1162 C CA . GLY A 1 138 ? -9.379 -15.759 -10.612 1.00 93.94 138 GLY A CA 1
ATOM 1163 C C . GLY A 1 138 ? -10.508 -14.805 -11.018 1.00 93.94 138 GLY A C 1
ATOM 1164 O O . GLY A 1 138 ? -10.632 -14.435 -12.183 1.00 93.94 138 GLY A O 1
ATOM 1165 N N . SER A 1 139 ? -11.323 -14.373 -10.052 1.00 93.25 139 SER A N 1
ATOM 1166 C CA . SER A 1 139 ? -12.384 -13.378 -10.260 1.00 93.25 139 SER A CA 1
ATOM 1167 C C . SER A 1 139 ? -11.912 -11.966 -9.886 1.00 93.25 139 SER A C 1
ATOM 1169 O O . SER A 1 139 ? -11.177 -11.801 -8.912 1.00 93.25 139 SER A O 1
ATOM 1171 N N . ASP A 1 140 ? -12.283 -10.944 -10.663 1.00 90.38 140 ASP A N 1
ATOM 1172 C CA . ASP A 1 140 ? -11.738 -9.580 -10.513 1.00 90.38 140 ASP A CA 1
ATOM 1173 C C . ASP A 1 140 ? -12.003 -8.942 -9.144 1.00 90.38 140 ASP A C 1
ATOM 1175 O O . ASP A 1 140 ? -11.165 -8.188 -8.654 1.00 90.38 140 ASP A O 1
ATOM 1179 N N . ASP A 1 141 ? -13.119 -9.297 -8.505 1.00 88.31 141 ASP A N 1
ATOM 1180 C CA . ASP A 1 141 ? -13.509 -8.887 -7.148 1.00 88.31 141 ASP A CA 1
ATOM 1181 C C . ASP A 1 141 ? -12.573 -9.434 -6.054 1.00 88.31 141 ASP A C 1
ATOM 1183 O O . ASP A 1 141 ? -12.666 -9.050 -4.885 1.00 88.31 141 ASP A O 1
ATOM 1187 N N . ARG A 1 142 ? -11.659 -10.341 -6.420 1.00 89.94 142 ARG A N 1
ATOM 1188 C CA . ARG A 1 142 ? -10.719 -10.981 -5.501 1.00 89.94 142 ARG A CA 1
ATOM 1189 C C . ARG A 1 142 ? -9.258 -10.599 -5.698 1.00 89.94 142 ARG A C 1
ATOM 1191 O O . ARG A 1 142 ? -8.424 -11.136 -4.974 1.00 89.94 142 ARG A O 1
ATOM 1198 N N . PHE A 1 143 ? -8.965 -9.659 -6.593 1.00 94.81 143 PHE A N 1
ATOM 1199 C CA . PHE A 1 143 ? -7.606 -9.218 -6.900 1.00 94.81 143 PHE A CA 1
ATOM 1200 C C . PHE A 1 143 ? -7.485 -7.696 -6.861 1.00 94.81 143 PHE A C 1
ATOM 1202 O O . PHE A 1 143 ? -8.281 -6.987 -7.483 1.00 94.81 143 PHE A O 1
ATOM 1209 N N . LEU A 1 144 ? -6.464 -7.202 -6.157 1.00 95.62 144 LEU A N 1
ATOM 1210 C CA . LEU A 1 144 ? -6.179 -5.772 -6.040 1.00 95.62 144 LEU A CA 1
ATOM 1211 C C . LEU A 1 144 ? -4.686 -5.493 -6.203 1.00 95.62 144 LEU A C 1
ATOM 1213 O O . LEU A 1 144 ? -3.838 -6.254 -5.732 1.00 95.62 144 LEU A O 1
ATOM 1217 N N . VAL A 1 145 ? -4.395 -4.342 -6.800 1.00 97.94 145 VAL A N 1
ATOM 1218 C CA . VAL A 1 145 ? -3.078 -3.710 -6.812 1.00 97.94 145 VAL A CA 1
ATOM 1219 C C . VAL A 1 145 ? -3.173 -2.364 -6.101 1.00 97.94 145 VAL A C 1
ATOM 1221 O O . VAL A 1 145 ? -3.812 -1.421 -6.579 1.00 97.94 145 VAL A O 1
ATOM 1224 N N . VAL A 1 146 ? -2.536 -2.292 -4.937 1.00 98.06 146 VAL A N 1
ATOM 1225 C CA . VAL A 1 146 ? -2.568 -1.148 -4.024 1.00 98.06 146 VAL A CA 1
ATOM 1226 C C . VAL A 1 146 ? -1.268 -0.363 -4.151 1.00 98.06 146 VAL A C 1
ATOM 1228 O O . VAL A 1 146 ? -0.198 -0.938 -4.004 1.00 98.06 146 VAL A O 1
ATOM 1231 N N . GLY A 1 147 ? -1.330 0.946 -4.371 1.00 97.38 147 GLY A N 1
ATOM 1232 C CA . GLY A 1 147 ? -0.145 1.805 -4.339 1.00 97.38 147 GLY A CA 1
ATOM 1233 C C . GLY A 1 147 ? 0.129 2.406 -2.967 1.00 97.38 147 GLY A C 1
ATOM 1234 O O . GLY A 1 147 ? -0.780 2.930 -2.317 1.00 97.38 147 GLY A O 1
ATOM 1235 N N . GLU A 1 148 ? 1.394 2.404 -2.562 1.00 95.25 148 GLU A N 1
ATOM 1236 C CA . GLU A 1 148 ? 1.901 3.308 -1.538 1.00 95.25 148 GLU A CA 1
ATOM 1237 C C . GLU A 1 148 ? 2.311 4.633 -2.191 1.00 95.25 148 GLU A C 1
ATOM 1239 O O . GLU A 1 148 ? 3.347 4.728 -2.849 1.00 95.25 148 GLU A O 1
ATOM 1244 N N . GLU A 1 149 ? 1.493 5.665 -1.986 1.00 93.50 149 GLU A N 1
ATOM 1245 C CA . GLU A 1 149 ? 1.862 7.046 -2.283 1.00 93.50 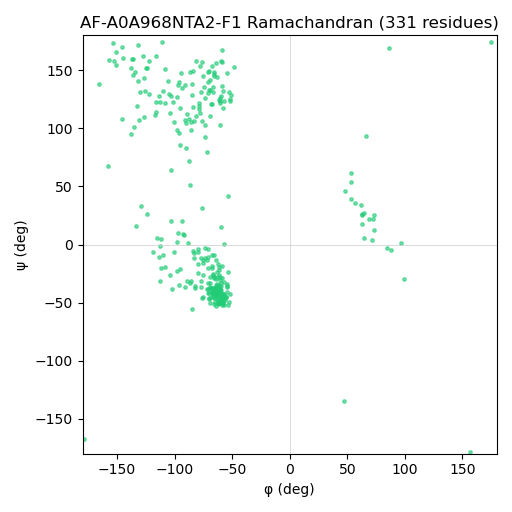149 GLU A CA 1
ATOM 1246 C C . GLU A 1 149 ? 1.227 7.991 -1.259 1.00 93.50 149 GLU A C 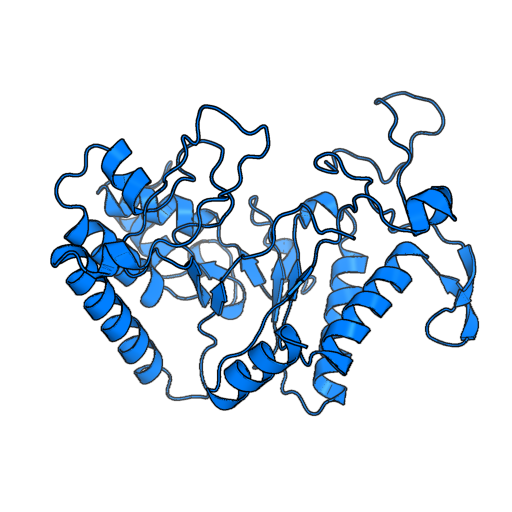1
ATOM 1248 O O . GLU A 1 149 ? 0.015 8.226 -1.272 1.00 93.50 149 GLU A O 1
ATOM 1253 N N . LEU A 1 150 ? 2.051 8.543 -0.368 1.00 92.56 150 LEU A N 1
ATOM 1254 C CA . LEU A 1 150 ? 1.589 9.276 0.815 1.00 92.56 150 LEU A CA 1
ATOM 1255 C C . LEU A 1 150 ? 0.959 10.638 0.480 1.00 92.56 150 LEU A C 1
ATOM 1257 O O . LEU A 1 150 ? 0.167 11.155 1.268 1.00 92.56 150 LEU A O 1
ATOM 1261 N N . SER A 1 151 ? 1.240 11.206 -0.700 1.00 94.62 151 SER A N 1
ATOM 1262 C CA . SER A 1 151 ? 0.547 12.412 -1.187 1.00 94.62 151 SER A CA 1
ATOM 1263 C C . SER A 1 151 ? -0.898 12.146 -1.650 1.00 94.62 151 SER A C 1
ATOM 1265 O O . SER A 1 151 ? -1.686 13.084 -1.825 1.00 94.62 151 SER A O 1
ATOM 1267 N N . VAL A 1 152 ? -1.280 10.870 -1.792 1.00 96.38 152 VAL A N 1
ATOM 1268 C CA . VAL A 1 152 ? -2.607 10.396 -2.217 1.00 96.38 152 VAL A CA 1
ATOM 1269 C C . VAL A 1 152 ? -3.064 11.032 -3.549 1.00 96.38 152 VAL A C 1
ATOM 1271 O O . VAL A 1 152 ? -4.086 11.730 -3.597 1.00 96.38 152 VAL A O 1
ATOM 1274 N N . PRO A 1 153 ? -2.334 10.826 -4.664 1.00 96.88 153 PRO A N 1
ATOM 1275 C CA . PRO A 1 153 ? -2.689 11.360 -5.971 1.00 96.88 153 PRO A CA 1
ATOM 1276 C C . PRO A 1 153 ? -3.881 10.588 -6.539 1.00 96.88 153 PRO A C 1
ATOM 1278 O O . PRO A 1 153 ? -3.739 9.585 -7.239 1.00 96.88 153 PRO A O 1
ATOM 1281 N N . LEU A 1 154 ? -5.084 11.096 -6.270 1.00 97.81 154 LEU A N 1
ATOM 1282 C CA . LEU A 1 154 ? -6.355 10.486 -6.684 1.00 97.81 154 LEU A CA 1
ATOM 1283 C C . LEU A 1 154 ? -6.440 10.195 -8.192 1.00 97.81 154 LEU A C 1
ATOM 1285 O O . LEU A 1 154 ? -7.167 9.294 -8.602 1.00 97.81 154 LEU A O 1
ATOM 1289 N N . ALA A 1 155 ? -5.664 10.905 -9.018 1.00 97.56 155 ALA A N 1
ATOM 1290 C CA . ALA A 1 155 ? -5.539 10.628 -10.445 1.00 97.56 155 ALA A CA 1
ATOM 1291 C C . ALA A 1 155 ? -5.134 9.171 -10.740 1.00 97.56 155 ALA A C 1
ATOM 1293 O O . ALA A 1 155 ? -5.654 8.601 -11.695 1.00 97.56 155 ALA A O 1
ATOM 1294 N N . LEU A 1 156 ? -4.287 8.541 -9.912 1.00 97.44 156 LEU A N 1
ATOM 1295 C CA . LEU A 1 156 ? -3.856 7.154 -10.127 1.00 97.44 156 LEU A CA 1
ATOM 1296 C C . LEU A 1 156 ? -5.022 6.160 -10.049 1.00 97.44 156 LEU A C 1
ATOM 1298 O O . LEU A 1 156 ? -5.071 5.221 -10.838 1.00 97.44 156 LEU A O 1
ATOM 1302 N N . VAL A 1 157 ? -5.991 6.383 -9.160 1.00 97.56 157 VAL A N 1
ATOM 1303 C CA . VAL A 1 157 ? -7.185 5.524 -9.046 1.00 97.56 157 VAL A CA 1
ATOM 1304 C C . VAL A 1 157 ? -8.321 5.987 -9.960 1.00 97.56 157 VAL A C 1
ATOM 1306 O O . VAL A 1 157 ? -9.072 5.168 -10.480 1.00 97.56 157 VAL A O 1
ATOM 1309 N N . HIS A 1 158 ? -8.444 7.290 -10.236 1.00 98.00 158 HIS A N 1
ATOM 1310 C CA . HIS A 1 158 ? -9.464 7.818 -11.155 1.00 98.00 158 HIS A CA 1
ATOM 1311 C C . HIS A 1 158 ? -9.181 7.480 -12.620 1.00 98.00 158 HIS A C 1
ATOM 1313 O O . HIS A 1 158 ? -10.125 7.297 -13.383 1.00 98.00 158 HIS A O 1
ATOM 1319 N N . GLN A 1 159 ? -7.907 7.403 -13.008 1.00 97.06 159 GLN A N 1
ATOM 1320 C CA . GLN A 1 159 ? -7.467 6.999 -14.348 1.00 97.06 159 GLN A CA 1
ATOM 1321 C C . GLN A 1 159 ? -7.210 5.492 -14.447 1.00 97.06 159 GLN A C 1
ATOM 1323 O O . GLN A 1 159 ? -6.685 5.034 -15.456 1.00 97.06 159 GLN A O 1
ATOM 1328 N N . ASN A 1 160 ? -7.557 4.719 -13.410 1.00 95.88 160 ASN A N 1
ATOM 1329 C CA . ASN A 1 160 ? -7.360 3.274 -13.380 1.00 95.88 160 ASN A CA 1
ATOM 1330 C C . ASN A 1 160 ? -5.890 2.863 -13.616 1.00 95.88 160 ASN A C 1
ATOM 1332 O O . ASN A 1 160 ? -5.621 1.842 -14.241 1.00 95.88 160 ASN A O 1
ATOM 1336 N N . ARG A 1 161 ? -4.917 3.635 -13.118 1.00 97.44 161 ARG A N 1
ATOM 1337 C CA . ARG A 1 161 ? -3.499 3.228 -13.088 1.00 97.44 161 ARG A CA 1
ATOM 1338 C C . ARG A 1 161 ? -3.235 2.231 -11.958 1.00 97.44 161 ARG A C 1
ATOM 1340 O O . ARG A 1 161 ? -2.411 1.341 -12.114 1.00 97.44 161 ARG A O 1
ATOM 1347 N N . LEU A 1 162 ? -3.980 2.354 -10.859 1.00 97.12 162 LEU A N 1
ATOM 1348 C CA . LEU A 1 162 ? -3.994 1.462 -9.695 1.00 97.12 162 LEU A CA 1
ATOM 1349 C C . LEU A 1 162 ? -5.439 1.210 -9.250 1.00 97.12 162 LEU A C 1
ATOM 1351 O O . LEU A 1 162 ? -6.319 2.012 -9.564 1.00 97.12 162 LEU A O 1
ATOM 1355 N N . ASP A 1 163 ? -5.679 0.129 -8.504 1.00 97.56 163 ASP A N 1
ATOM 1356 C CA . ASP A 1 163 ? -7.013 -0.162 -7.959 1.00 97.56 163 ASP A CA 1
ATOM 1357 C C . ASP A 1 163 ? -7.268 0.621 -6.665 1.00 97.56 163 ASP A C 1
ATOM 1359 O O . ASP A 1 163 ? -8.377 1.105 -6.433 1.00 97.56 163 ASP A O 1
ATOM 1363 N N . SER A 1 164 ? -6.227 0.775 -5.840 1.00 97.25 164 SER A N 1
ATOM 1364 C CA . SER A 1 164 ? -6.312 1.414 -4.525 1.00 97.25 164 SER A CA 1
ATOM 1365 C C . SER A 1 164 ? -5.059 2.213 -4.186 1.00 97.25 164 SER A C 1
ATOM 1367 O O . SER A 1 164 ? -3.976 1.953 -4.711 1.00 97.25 164 SER A O 1
ATOM 1369 N N . LEU A 1 165 ? -5.192 3.138 -3.238 1.00 98.00 165 LEU A N 1
ATOM 1370 C CA . LEU A 1 165 ? -4.078 3.827 -2.592 1.00 98.00 165 LEU A CA 1
ATOM 1371 C C . LEU A 1 165 ? -4.149 3.661 -1.077 1.00 98.00 165 LEU A C 1
ATOM 1373 O O . LEU A 1 165 ? -5.233 3.561 -0.493 1.00 98.00 165 LEU A O 1
ATOM 1377 N N . TRP A 1 166 ? -2.986 3.701 -0.434 1.00 97.38 166 TRP A N 1
ATOM 1378 C CA . TRP A 1 166 ? -2.906 3.984 0.996 1.00 97.38 166 TRP A CA 1
ATOM 1379 C C . TRP A 1 166 ? -3.561 5.334 1.297 1.00 97.38 166 TRP A C 1
ATOM 1381 O O . TRP A 1 166 ? -3.200 6.369 0.737 1.00 97.38 166 TRP A O 1
ATOM 1391 N N . ASN A 1 167 ? -4.547 5.327 2.191 1.00 97.38 167 ASN A N 1
ATOM 1392 C CA . ASN A 1 167 ? -5.271 6.521 2.594 1.00 97.38 167 ASN A CA 1
ATOM 1393 C C . ASN A 1 167 ? -4.558 7.223 3.758 1.00 97.38 167 ASN A C 1
ATOM 1395 O O . ASN A 1 167 ? -5.026 7.230 4.897 1.00 97.38 167 ASN A O 1
ATOM 1399 N N . GLU A 1 168 ? -3.419 7.846 3.458 1.00 96.31 168 GLU A N 1
ATOM 1400 C CA . GLU A 1 168 ? -2.627 8.607 4.433 1.00 96.31 168 GLU A CA 1
ATOM 1401 C C . GLU A 1 168 ? -3.452 9.731 5.096 1.00 96.31 168 GLU A C 1
ATOM 1403 O O . GLU A 1 168 ? -3.308 10.006 6.288 1.00 96.31 168 GLU A O 1
ATOM 1408 N N . ARG A 1 169 ? -4.412 10.316 4.364 1.00 96.44 169 ARG A N 1
ATOM 1409 C CA . ARG A 1 169 ? -5.345 11.320 4.904 1.00 96.44 169 ARG A CA 1
ATOM 1410 C C . ARG A 1 169 ? -6.218 10.747 6.022 1.00 96.44 169 ARG A C 1
ATOM 1412 O O . ARG A 1 169 ? -6.418 11.422 7.028 1.00 96.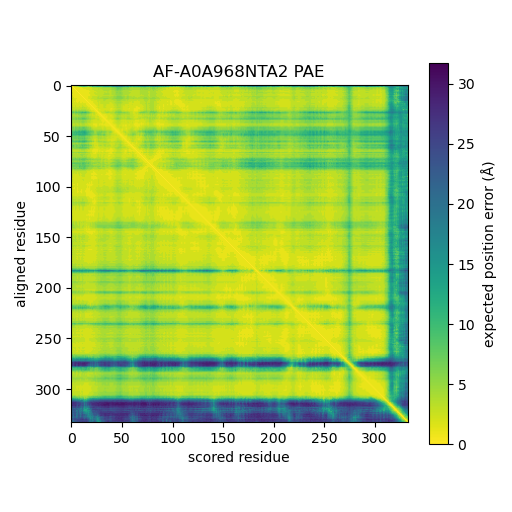44 169 ARG A O 1
ATOM 1419 N N . PHE A 1 170 ? -6.709 9.511 5.891 1.00 97.69 170 PHE A N 1
ATOM 1420 C CA . PHE A 1 170 ? -7.459 8.846 6.963 1.00 97.69 170 PHE A CA 1
ATOM 1421 C C . PHE A 1 170 ? -6.611 8.715 8.229 1.00 97.69 170 PHE A C 1
ATOM 1423 O O . PHE A 1 170 ? -7.066 9.111 9.301 1.00 97.69 170 PHE A O 1
ATOM 1430 N N . LYS A 1 171 ? -5.365 8.236 8.100 1.00 97.19 171 LYS A N 1
ATOM 1431 C CA . LYS A 1 171 ? -4.422 8.087 9.222 1.00 97.19 171 LYS A CA 1
ATOM 1432 C C . LYS A 1 171 ? -4.195 9.412 9.958 1.00 97.19 171 LYS A C 1
ATOM 1434 O O . LYS A 1 171 ? -4.240 9.466 11.186 1.00 97.19 171 LYS A O 1
ATOM 1439 N N . GLN A 1 172 ? -3.994 10.497 9.214 1.00 95.88 172 GLN A N 1
ATOM 1440 C CA . GLN A 1 172 ? -3.792 11.831 9.785 1.00 95.88 172 GLN A CA 1
ATOM 1441 C C . GLN A 1 172 ? -5.035 12.333 10.532 1.00 95.88 172 GLN A C 1
ATOM 1443 O O . GLN A 1 172 ? -4.920 12.864 11.637 1.00 95.88 172 GLN A O 1
ATOM 1448 N N . ILE A 1 173 ? -6.229 12.140 9.962 1.00 97.62 173 ILE A N 1
ATOM 1449 C CA . ILE A 1 173 ? -7.481 12.591 10.579 1.00 97.62 173 ILE A CA 1
ATOM 1450 C C . ILE A 1 173 ? -7.807 11.757 11.825 1.00 97.62 173 ILE A C 1
ATOM 1452 O O . ILE A 1 173 ? -8.138 12.330 12.863 1.00 97.62 173 ILE A O 1
ATOM 1456 N N . VAL A 1 174 ? -7.691 10.424 11.764 1.00 97.94 174 VAL A N 1
ATOM 1457 C CA . VAL A 1 174 ? -8.094 9.543 12.876 1.00 97.94 174 VAL A CA 1
ATOM 1458 C C . VAL A 1 174 ? -7.230 9.797 14.099 1.00 97.94 174 VAL A C 1
ATOM 1460 O O . VAL A 1 174 ? -7.758 9.870 15.204 1.00 97.94 174 VAL A O 1
ATOM 1463 N N . ARG A 1 175 ? -5.933 10.053 13.896 1.00 96.94 175 ARG A N 1
ATOM 1464 C CA . ARG A 1 175 ? -4.993 10.413 14.960 1.00 96.94 175 ARG A CA 1
ATOM 1465 C C . ARG A 1 175 ? -5.368 11.719 15.673 1.00 96.94 175 ARG A C 1
ATOM 1467 O O . ARG A 1 175 ? -5.244 11.782 16.888 1.00 96.94 175 ARG A O 1
ATOM 1474 N N . GLN A 1 176 ? -5.93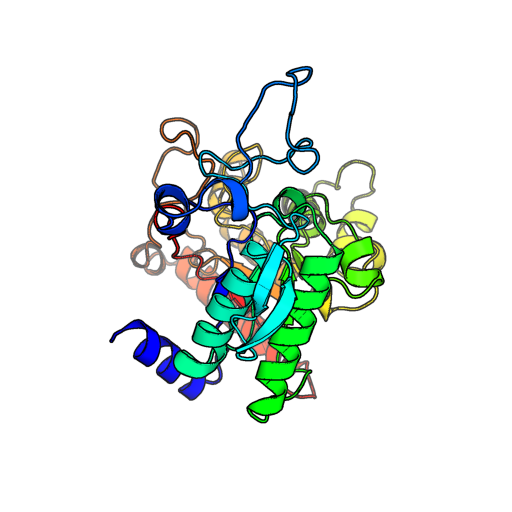3 12.715 14.984 1.00 97.31 176 GLN A N 1
ATOM 1475 C CA . GLN A 1 176 ? -6.465 13.916 15.652 1.00 97.31 176 GLN A CA 1
ATOM 1476 C C . GLN A 1 176 ? -7.805 13.654 16.348 1.00 97.31 176 GLN A C 1
ATOM 1478 O O . GLN A 1 176 ? -7.998 14.035 17.505 1.00 97.31 176 GLN A O 1
ATOM 1483 N N . VAL A 1 177 ? -8.723 12.959 15.673 1.00 97.44 177 VAL A N 1
ATOM 1484 C CA . VAL A 1 177 ? -10.081 12.722 16.180 1.00 97.44 177 VAL A CA 1
ATOM 1485 C C . VAL A 1 177 ? -10.069 11.901 17.466 1.00 97.44 177 VAL A C 1
ATOM 1487 O O . VAL A 1 177 ? -10.796 12.233 18.403 1.00 97.44 177 VAL A O 1
ATOM 1490 N N . ILE A 1 178 ? -9.212 10.881 17.571 1.00 97.25 178 ILE A N 1
ATOM 1491 C CA . ILE A 1 178 ? -9.099 10.090 18.805 1.00 97.25 178 ILE A CA 1
ATOM 1492 C C . ILE A 1 178 ? -8.521 10.893 19.974 1.00 97.25 178 ILE A C 1
ATOM 1494 O O . ILE A 1 178 ? -8.747 10.505 21.112 1.00 97.25 178 ILE A O 1
ATOM 1498 N N . LEU A 1 179 ? -7.855 12.028 19.732 1.00 96.94 179 LEU A N 1
ATOM 1499 C CA . LEU A 1 179 ? -7.433 12.979 20.770 1.00 96.94 179 LEU A CA 1
ATOM 1500 C C . LEU A 1 179 ? -8.508 14.032 21.093 1.00 96.94 179 LEU A C 1
ATOM 1502 O O . LEU A 1 179 ? -8.273 14.922 21.907 1.00 96.94 179 LEU A O 1
ATOM 1506 N N . GLY A 1 180 ? -9.679 13.966 20.451 1.00 95.69 180 GLY A N 1
ATOM 1507 C CA . GLY A 1 180 ? -10.722 14.989 20.565 1.00 95.69 180 GLY A CA 1
ATOM 1508 C C . GLY A 1 180 ? -10.385 16.294 19.836 1.00 95.69 180 GLY A C 1
ATOM 1509 O O . GLY A 1 180 ? -10.930 17.340 20.179 1.00 95.69 180 GLY A O 1
ATOM 1510 N N . ARG A 1 181 ? -9.476 16.254 18.853 1.00 96.31 181 ARG A N 1
ATOM 1511 C CA . ARG A 1 181 ? -9.041 17.411 18.057 1.00 96.31 181 ARG A CA 1
ATOM 1512 C C . ARG A 1 181 ? -9.597 17.314 16.638 1.00 96.31 181 ARG A C 1
ATOM 1514 O O . ARG A 1 181 ? -9.822 16.217 16.127 1.00 96.31 181 ARG A O 1
ATOM 1521 N N . SER A 1 182 ? -9.822 18.454 15.989 1.00 95.75 182 SER A N 1
ATOM 1522 C CA . SER A 1 182 ? -10.121 18.464 14.557 1.00 95.75 182 SER A CA 1
ATOM 1523 C C . SER A 1 182 ? -8.846 18.284 13.732 1.00 95.75 182 SER A C 1
ATOM 1525 O O . SER A 1 182 ? -7.740 18.613 14.163 1.00 95.75 182 SER A O 1
ATOM 1527 N N . SER A 1 183 ? -9.002 17.748 12.525 1.00 91.25 183 SER A N 1
ATOM 1528 C CA . SER A 1 183 ? -7.958 17.800 11.505 1.00 91.25 183 SER A CA 1
ATOM 1529 C C . SER A 1 183 ? -7.718 19.243 11.063 1.00 91.25 183 SER A C 1
ATOM 1531 O O . SER A 1 183 ? -8.632 20.070 11.069 1.00 91.25 183 SER A O 1
ATOM 1533 N N . SER A 1 184 ? -6.474 19.547 10.687 1.00 84.69 184 SER A N 1
ATOM 1534 C CA . SER A 1 184 ? -6.071 20.896 10.281 1.00 84.69 184 SER A CA 1
ATOM 1535 C C . SER A 1 184 ? -6.994 21.460 9.194 1.00 84.69 184 SER A C 1
ATOM 1537 O O . SER A 1 184 ? -7.187 20.831 8.154 1.00 84.69 184 SER A O 1
ATOM 1539 N N . GLY A 1 185 ? -7.557 22.643 9.449 1.00 88.69 185 GLY A N 1
ATOM 1540 C CA . GLY A 1 185 ? -8.452 23.353 8.530 1.00 88.69 185 GLY A CA 1
ATOM 1541 C C . GLY A 1 185 ? -9.928 22.943 8.584 1.00 88.69 185 GLY A C 1
ATOM 1542 O O . GLY A 1 185 ? -10.737 23.567 7.902 1.00 88.69 185 GLY A O 1
ATOM 1543 N N . ASP A 1 186 ? -10.307 21.954 9.399 1.00 94.25 186 ASP A N 1
ATOM 1544 C CA . ASP A 1 186 ? -11.685 21.464 9.498 1.00 94.25 186 ASP A CA 1
ATOM 1545 C C . ASP A 1 186 ? -12.310 21.685 10.888 1.00 94.25 186 ASP A C 1
ATOM 1547 O O . ASP A 1 186 ? -11.618 21.850 11.898 1.00 94.25 186 ASP A O 1
ATOM 1551 N N . SER A 1 187 ? -13.645 21.606 10.956 1.00 97.12 187 SER A N 1
ATOM 1552 C CA . SER A 1 187 ? -14.366 21.404 12.219 1.00 97.12 187 SER A CA 1
ATOM 1553 C C . SER A 1 187 ? -14.266 19.943 12.671 1.00 97.12 187 SER A C 1
ATOM 1555 O O . SER A 1 187 ? -14.094 19.044 11.848 1.00 97.12 187 SER A O 1
ATOM 1557 N N . PHE A 1 188 ? -14.435 19.678 13.972 1.00 97.31 188 PHE A N 1
ATOM 1558 C CA . PHE A 1 188 ? -14.412 18.304 14.497 1.00 97.31 188 PHE A CA 1
ATOM 1559 C C . PHE A 1 188 ? -15.468 17.409 13.831 1.00 97.31 188 PHE A C 1
ATOM 1561 O O . PHE A 1 188 ? -15.168 16.286 13.433 1.00 97.31 188 PHE A O 1
ATOM 1568 N N . GLU A 1 189 ? -16.687 17.927 13.637 1.00 97.25 189 GLU A N 1
ATOM 1569 C CA . GLU A 1 189 ? -17.750 17.218 12.914 1.00 97.25 189 GLU A CA 1
ATOM 1570 C C . GLU A 1 189 ? -17.297 16.828 11.501 1.00 97.25 189 GLU A C 1
ATOM 1572 O O . GLU A 1 189 ? -17.487 15.689 11.068 1.00 97.25 189 GLU A O 1
ATOM 1577 N N . TRP A 1 190 ? -16.672 17.760 10.780 1.00 97.56 190 TRP A N 1
ATOM 1578 C CA . TRP A 1 190 ? -16.230 17.514 9.415 1.00 97.56 190 TRP A CA 1
ATOM 1579 C C . TRP A 1 190 ? -15.064 16.518 9.352 1.00 97.56 190 TRP A C 1
ATOM 1581 O O . TRP A 1 190 ? -15.055 15.646 8.481 1.00 97.56 190 TRP A O 1
ATOM 1591 N N . SER A 1 191 ? -14.137 16.558 10.314 1.00 97.62 191 SER A N 1
ATOM 1592 C CA . SER A 1 191 ? -13.106 15.528 10.485 1.00 97.62 191 SER A CA 1
ATOM 1593 C C . SER A 1 191 ? -13.721 14.136 10.643 1.00 97.62 191 SER A C 1
ATOM 1595 O O . SER A 1 191 ? -13.336 13.210 9.931 1.00 97.62 191 SER A O 1
ATOM 1597 N N . VAL A 1 192 ? -14.727 13.990 11.513 1.00 96.75 192 VAL A N 1
ATOM 1598 C CA . VAL A 1 192 ? -15.422 12.711 11.734 1.00 96.75 192 VAL A CA 1
ATOM 1599 C C . VAL A 1 192 ? -16.143 12.239 10.469 1.00 96.75 192 VAL A C 1
ATOM 1601 O O . VAL A 1 192 ? -16.027 11.072 10.101 1.00 96.75 192 VAL A O 1
ATOM 1604 N N . ARG A 1 193 ? -16.832 13.131 9.745 1.00 96.88 193 ARG A N 1
ATOM 1605 C CA . ARG A 1 193 ? -17.490 12.775 8.474 1.00 96.88 193 ARG A CA 1
ATOM 1606 C C . ARG A 1 193 ? -16.496 12.218 7.454 1.00 96.88 193 ARG A C 1
ATOM 1608 O O . ARG A 1 193 ? -16.772 11.188 6.844 1.00 96.88 193 ARG A O 1
ATOM 1615 N N . LYS A 1 194 ? -15.328 12.853 7.309 1.00 95.94 194 LYS A N 1
ATOM 1616 C CA . LYS A 1 194 ? -14.266 12.396 6.397 1.00 95.94 194 LYS A CA 1
ATOM 1617 C C . LYS A 1 194 ? -13.637 11.061 6.805 1.00 95.94 194 LYS A C 1
ATOM 1619 O O . LYS A 1 194 ? -13.143 10.354 5.932 1.00 95.94 194 LYS A O 1
ATOM 1624 N N . LEU A 1 195 ? -13.664 10.702 8.092 1.00 94.75 195 LEU A N 1
ATOM 1625 C CA . LEU A 1 195 ? -13.271 9.361 8.543 1.00 94.75 195 LEU A CA 1
ATOM 1626 C C . LEU A 1 195 ? -14.283 8.296 8.150 1.00 94.75 195 LEU A C 1
ATOM 1628 O O . LEU A 1 195 ? -13.885 7.212 7.744 1.00 94.75 195 LEU A O 1
ATOM 1632 N N . ILE A 1 196 ? -15.575 8.598 8.278 1.00 95.00 196 ILE A N 1
ATOM 1633 C CA . ILE A 1 196 ? -16.640 7.640 7.970 1.00 95.00 196 ILE A CA 1
ATOM 1634 C C . ILE A 1 196 ? -16.650 7.315 6.475 1.00 95.00 196 ILE A C 1
ATOM 1636 O O . ILE A 1 196 ? -16.834 6.158 6.105 1.00 95.00 196 ILE A O 1
ATOM 1640 N N . ASP A 1 197 ? -16.450 8.315 5.613 1.00 95.38 197 ASP A N 1
ATOM 1641 C CA . ASP A 1 197 ? -16.621 8.161 4.171 1.00 95.38 197 ASP A CA 1
ATOM 1642 C C . ASP A 1 197 ? -15.431 8.694 3.366 1.00 95.38 197 ASP A C 1
ATOM 1644 O O . ASP A 1 197 ? -15.271 9.904 3.173 1.00 95.38 197 ASP A O 1
ATOM 1648 N N . CYS A 1 198 ? -14.632 7.774 2.813 1.00 94.88 198 CYS A N 1
ATOM 1649 C CA . CYS A 1 198 ? -13.490 8.108 1.962 1.00 94.88 198 CYS A CA 1
ATOM 1650 C C . CYS A 1 198 ? -13.870 8.926 0.712 1.00 94.88 198 CYS A C 1
ATOM 1652 O O . CYS A 1 198 ? -13.017 9.616 0.149 1.00 94.88 198 CYS A O 1
ATOM 1654 N N . ARG A 1 199 ? -15.141 8.940 0.291 1.00 95.69 199 ARG A N 1
ATOM 1655 C CA . ARG A 1 199 ? -15.590 9.759 -0.846 1.00 95.69 199 ARG A CA 1
ATOM 1656 C C . ARG A 1 199 ? -15.495 11.255 -0.564 1.00 95.69 199 ARG A C 1
ATOM 1658 O O . ARG A 1 199 ? -15.217 12.035 -1.472 1.00 95.69 199 ARG A O 1
ATOM 1665 N N . LEU A 1 200 ? -15.601 11.656 0.704 1.00 96.50 200 LEU A N 1
ATOM 1666 C CA . LEU A 1 200 ? -15.357 13.037 1.137 1.00 96.50 200 LEU A CA 1
ATOM 1667 C C . LEU A 1 200 ? -13.868 13.424 1.084 1.00 96.50 200 LEU A C 1
ATOM 1669 O O . LEU A 1 200 ? -13.530 14.599 1.208 1.00 96.50 200 LEU A O 1
ATOM 1673 N N . LEU A 1 201 ? -12.977 12.449 0.873 1.00 96.31 201 LEU A N 1
ATOM 1674 C CA . LEU A 1 201 ? -11.549 12.645 0.612 1.00 96.31 201 LEU A CA 1
ATOM 1675 C C . LEU A 1 201 ? -11.207 12.584 -0.888 1.00 96.31 201 LEU A C 1
ATOM 1677 O O . LEU A 1 201 ? -10.035 12.726 -1.241 1.00 96.31 201 LEU A O 1
ATOM 1681 N N . GLY A 1 202 ? -12.215 12.415 -1.755 1.00 97.38 202 GLY A N 1
ATOM 1682 C CA . GLY A 1 202 ? -12.101 12.425 -3.215 1.00 97.38 202 GLY A CA 1
ATOM 1683 C C . GLY A 1 202 ? -11.990 11.047 -3.880 1.00 97.38 202 GLY A C 1
ATOM 1684 O O . GLY A 1 202 ? -11.895 10.969 -5.108 1.00 97.38 202 GLY A O 1
ATOM 1685 N N . PHE A 1 203 ? -12.026 9.955 -3.112 1.00 97.81 203 PHE A N 1
ATOM 1686 C CA . PHE A 1 203 ? -12.191 8.610 -3.672 1.00 97.81 203 PHE A CA 1
ATOM 1687 C C . PHE A 1 203 ? -13.597 8.446 -4.276 1.00 97.81 203 PHE A C 1
ATOM 1689 O O . PHE A 1 203 ? -14.536 9.138 -3.889 1.00 97.81 203 PHE A O 1
ATOM 1696 N N . ARG A 1 204 ? -13.758 7.561 -5.262 1.00 96.50 204 ARG A N 1
ATOM 1697 C CA . ARG A 1 204 ? -15.055 7.310 -5.923 1.00 96.50 204 ARG A CA 1
ATOM 1698 C C . ARG A 1 204 ? -15.698 6.005 -5.477 1.00 96.50 204 ARG A C 1
ATOM 1700 O O . ARG A 1 204 ? -16.918 5.896 -5.516 1.00 96.50 204 ARG A O 1
ATOM 1707 N N . ASP A 1 205 ? -14.879 5.054 -5.044 1.00 90.31 205 ASP A N 1
ATOM 1708 C CA . ASP A 1 205 ? -15.303 3.724 -4.630 1.00 90.31 205 ASP A CA 1
ATOM 1709 C C . ASP A 1 205 ? -14.564 3.283 -3.357 1.00 90.31 205 ASP A C 1
ATOM 1711 O O . ASP A 1 205 ? -13.439 3.721 -3.098 1.00 90.31 205 ASP A O 1
ATOM 1715 N N . CYS A 1 206 ? -15.199 2.429 -2.551 1.00 87.56 206 CYS A N 1
ATOM 1716 C CA . CYS A 1 206 ? -14.633 1.964 -1.288 1.00 87.56 206 CYS A CA 1
ATOM 1717 C C . CYS A 1 206 ? -13.371 1.113 -1.482 1.00 87.56 206 CYS A C 1
ATOM 1719 O O . CYS A 1 206 ? -12.484 1.148 -0.630 1.00 87.56 206 CYS A O 1
ATOM 1721 N N . THR A 1 207 ? -13.228 0.403 -2.604 1.00 90.88 207 THR A N 1
ATOM 1722 C CA . THR A 1 207 ? -12.020 -0.374 -2.881 1.00 90.88 207 THR A CA 1
ATOM 1723 C C . THR A 1 207 ? -10.830 0.516 -3.207 1.00 90.88 207 THR A C 1
ATOM 1725 O O . THR A 1 207 ? -9.711 0.021 -3.194 1.00 90.88 207 THR A O 1
ATOM 1728 N N . GLN A 1 208 ? -11.019 1.814 -3.474 1.00 96.75 208 GLN A N 1
ATOM 1729 C CA . GLN A 1 208 ? -9.917 2.716 -3.820 1.00 96.75 208 GLN A CA 1
ATOM 1730 C C . GLN A 1 208 ? -9.113 3.206 -2.610 1.00 96.75 208 GLN A C 1
ATOM 1732 O O . GLN A 1 208 ? -7.997 3.695 -2.787 1.00 96.75 208 GLN A O 1
ATOM 1737 N N . ALA A 1 209 ? -9.651 3.080 -1.395 1.00 97.06 209 ALA A N 1
ATOM 1738 C CA . ALA A 1 209 ? -9.039 3.606 -0.180 1.00 97.06 209 ALA A CA 1
ATOM 1739 C C . ALA A 1 209 ? -8.671 2.477 0.788 1.00 97.06 209 ALA A C 1
ATOM 1741 O O . ALA A 1 209 ? -9.548 1.820 1.351 1.00 97.06 209 ALA A O 1
ATOM 1742 N N . VAL A 1 210 ? -7.372 2.288 1.028 1.00 97.88 210 VAL A N 1
ATOM 1743 C CA . VAL A 1 210 ? -6.878 1.439 2.119 1.00 97.88 210 VAL A CA 1
ATOM 1744 C C . VAL A 1 210 ? -6.701 2.304 3.362 1.00 97.88 210 VAL A C 1
ATOM 1746 O O . VAL A 1 210 ? -5.765 3.096 3.444 1.00 97.88 210 VAL A O 1
ATOM 1749 N N . ASN A 1 211 ? -7.618 2.177 4.319 1.00 97.94 211 ASN A N 1
ATOM 1750 C CA . ASN A 1 211 ? -7.604 2.910 5.584 1.00 97.94 211 ASN A CA 1
ATOM 1751 C C . ASN A 1 211 ? -6.720 2.172 6.596 1.00 97.94 211 ASN A C 1
ATOM 1753 O O . ASN A 1 211 ? -6.793 0.950 6.700 1.00 97.94 211 ASN A O 1
ATOM 1757 N N . TYR A 1 212 ? -5.901 2.891 7.363 1.00 97.50 212 TYR A N 1
ATOM 1758 C CA . TYR A 1 212 ? -5.010 2.302 8.368 1.00 97.50 212 TYR A CA 1
ATOM 1759 C C . TYR A 1 212 ? -4.719 3.277 9.505 1.00 97.50 212 TYR A C 1
ATOM 1761 O O . TYR A 1 212 ? -4.853 4.492 9.352 1.00 97.50 212 TYR A O 1
ATOM 1769 N N . LEU A 1 213 ? -4.325 2.728 10.656 1.00 97.12 213 LEU A N 1
ATOM 1770 C CA . LEU A 1 213 ? -3.941 3.503 11.839 1.00 97.12 213 LEU A CA 1
ATOM 1771 C C . LEU A 1 213 ? -2.431 3.697 11.937 1.00 97.12 213 LEU A C 1
ATOM 1773 O O . LEU A 1 213 ? -1.986 4.720 12.440 1.00 97.12 213 LEU A O 1
ATOM 1777 N N . THR A 1 214 ? -1.653 2.702 11.516 1.00 93.88 214 THR A N 1
ATOM 1778 C CA . THR A 1 214 ? -0.188 2.655 11.602 1.00 93.88 214 THR A CA 1
ATOM 1779 C C . THR A 1 214 ? 0.347 1.810 10.444 1.00 93.88 214 THR A C 1
ATOM 1781 O O . THR A 1 214 ? -0.358 0.957 9.902 1.00 93.88 214 THR A O 1
ATOM 1784 N N . SER A 1 215 ? 1.585 2.079 10.047 1.00 92.38 215 SER A N 1
ATOM 1785 C CA . SER A 1 215 ? 2.354 1.334 9.051 1.00 92.38 215 SER A CA 1
ATOM 1786 C C . SER A 1 215 ? 3.748 1.031 9.595 1.00 92.38 215 SER A C 1
ATOM 1788 O O . SER A 1 215 ? 4.151 1.580 10.616 1.00 92.38 215 SER A O 1
ATOM 1790 N N . HIS A 1 216 ? 4.516 0.214 8.877 1.00 88.62 216 HIS A N 1
ATOM 1791 C CA . HIS A 1 216 ? 5.934 0.027 9.184 1.00 88.62 216 HIS A CA 1
ATOM 1792 C C . HIS A 1 216 ? 6.780 1.285 8.921 1.00 88.62 216 HIS A C 1
ATOM 1794 O O . HIS A 1 216 ? 7.939 1.331 9.310 1.00 88.62 216 HIS A O 1
ATOM 1800 N N . ASP A 1 217 ? 6.218 2.315 8.296 1.00 86.75 217 ASP A N 1
ATOM 1801 C CA . ASP A 1 217 ? 6.861 3.616 8.100 1.00 86.75 217 ASP A CA 1
ATOM 1802 C C . ASP A 1 217 ? 6.616 4.488 9.321 1.00 86.75 217 ASP A C 1
ATOM 1804 O O . ASP A 1 217 ? 5.536 5.062 9.462 1.00 86.75 217 ASP A O 1
ATOM 1808 N N . VAL A 1 218 ? 7.604 4.536 10.215 1.00 83.25 218 VAL A N 1
ATOM 1809 C CA . VAL A 1 218 ? 7.467 5.128 11.558 1.00 83.25 218 VAL A CA 1
ATOM 1810 C C . VAL A 1 218 ? 8.297 6.381 11.769 1.00 83.25 218 VAL A C 1
ATOM 1812 O O . VAL A 1 218 ? 8.097 7.062 12.767 1.00 83.25 218 VAL A O 1
ATOM 1815 N N . GLY A 1 219 ? 9.211 6.707 10.858 1.00 77.19 219 GLY A N 1
ATOM 1816 C CA . GLY A 1 219 ? 9.953 7.956 10.974 1.00 77.19 219 GLY A CA 1
ATOM 1817 C C . GLY A 1 219 ? 9.168 9.151 10.446 1.00 77.19 219 GLY A C 1
ATOM 1818 O O . GLY A 1 219 ? 8.247 9.029 9.635 1.00 77.19 219 GLY A O 1
ATOM 1819 N N . GLY A 1 220 ? 9.551 10.329 10.925 1.00 77.75 220 GLY A N 1
ATOM 1820 C CA . GLY A 1 220 ? 8.767 11.547 10.772 1.00 77.75 220 GLY A CA 1
ATOM 1821 C C . GLY A 1 220 ? 7.728 11.714 11.883 1.00 77.75 220 GLY A C 1
ATOM 1822 O O . GLY A 1 220 ? 7.478 10.826 12.694 1.00 77.75 220 GLY A O 1
ATOM 1823 N N . HIS A 1 221 ? 7.139 12.902 11.940 1.00 80.31 221 HIS A N 1
ATOM 1824 C CA . HIS A 1 221 ? 6.257 13.287 13.033 1.00 80.31 221 HIS A CA 1
ATOM 1825 C C . HIS A 1 221 ? 4.936 12.498 13.020 1.00 80.31 221 HIS A C 1
ATOM 1827 O O . HIS A 1 221 ? 4.260 12.445 11.993 1.00 80.31 221 HIS A O 1
ATOM 1833 N N . SER A 1 222 ? 4.526 11.975 14.183 1.00 85.12 222 SER A N 1
ATOM 1834 C CA . SER A 1 222 ? 3.248 11.271 14.383 1.00 85.12 222 SER A CA 1
ATOM 1835 C C . SER A 1 222 ? 3.086 9.981 13.561 1.00 85.12 222 SER A C 1
ATOM 1837 O O . SER A 1 222 ? 1.954 9.616 13.227 1.00 85.12 222 SER A O 1
ATOM 1839 N N . ASN A 1 223 ? 4.179 9.306 13.191 1.00 89.62 223 ASN A N 1
ATOM 1840 C CA . ASN A 1 223 ? 4.163 8.059 12.415 1.00 89.62 223 ASN A CA 1
ATOM 1841 C C . ASN A 1 223 ? 4.350 6.792 13.258 1.00 89.62 223 ASN A C 1
ATOM 1843 O O . ASN A 1 223 ? 4.160 5.690 12.746 1.00 89.62 223 ASN A O 1
ATOM 1847 N N . GLU A 1 224 ? 4.635 6.938 14.546 1.00 91.62 224 GLU A N 1
ATOM 1848 C CA . GLU A 1 224 ? 4.798 5.846 15.489 1.00 91.62 224 GLU A CA 1
ATOM 1849 C C . GLU A 1 224 ? 3.554 4.943 15.622 1.00 91.62 224 GLU A C 1
ATOM 1851 O O . GLU A 1 224 ? 2.453 5.274 15.163 1.00 91.62 224 GLU A O 1
ATOM 1856 N N . ARG A 1 225 ? 3.723 3.783 16.274 1.00 93.94 225 ARG A N 1
ATOM 1857 C CA . ARG A 1 225 ? 2.615 2.879 16.599 1.00 93.94 225 ARG A CA 1
ATOM 1858 C C . ARG A 1 225 ? 1.524 3.594 17.361 1.00 93.94 225 ARG A C 1
ATOM 1860 O O . ARG A 1 225 ? 1.804 4.483 18.160 1.00 93.94 225 ARG A O 1
ATOM 1867 N N . ILE A 1 226 ? 0.278 3.175 17.149 1.00 96.00 226 ILE A N 1
ATOM 1868 C CA . ILE A 1 226 ? -0.884 3.841 17.743 1.00 96.00 226 ILE A CA 1
ATOM 1869 C C . ILE A 1 226 ? -0.784 3.954 19.271 1.00 96.00 226 ILE A C 1
ATOM 1871 O O . ILE A 1 226 ? -1.154 4.986 19.823 1.00 96.00 226 ILE A O 1
ATOM 1875 N N . TYR A 1 227 ? -0.227 2.946 19.951 1.00 96.38 227 TYR A N 1
ATOM 1876 C CA . TYR A 1 227 ? 0.029 3.017 21.389 1.00 96.38 227 TYR A CA 1
ATOM 1877 C C . TYR A 1 227 ? 1.050 4.110 21.739 1.00 96.38 227 TYR A C 1
ATOM 1879 O O . TYR A 1 227 ? 0.751 4.989 22.545 1.00 96.38 227 TYR A O 1
ATOM 1887 N N . ASN A 1 228 ? 2.222 4.107 21.095 1.00 94.75 228 ASN A N 1
ATOM 1888 C CA . ASN A 1 228 ? 3.253 5.126 21.308 1.00 94.75 228 ASN A CA 1
ATOM 1889 C C . ASN A 1 228 ? 2.737 6.531 20.975 1.00 94.75 228 ASN A C 1
ATOM 1891 O O . ASN A 1 228 ? 2.996 7.457 21.732 1.00 94.75 228 ASN A O 1
ATOM 1895 N N . TYR A 1 229 ? 1.942 6.679 19.913 1.00 95.88 229 TYR A N 1
ATOM 1896 C CA . TYR A 1 229 ? 1.322 7.947 19.532 1.00 95.88 229 TYR A CA 1
ATOM 1897 C C . TYR A 1 229 ? 0.454 8.527 20.653 1.00 95.88 229 TYR A C 1
ATOM 1899 O O . TYR A 1 229 ? 0.525 9.721 20.952 1.00 95.88 229 TYR A O 1
ATOM 1907 N N . LEU A 1 230 ? -0.355 7.684 21.297 1.00 97.25 230 LEU A N 1
ATOM 1908 C CA . LEU A 1 230 ? -1.211 8.091 22.410 1.00 97.25 230 LEU A CA 1
ATOM 1909 C C . LEU A 1 230 ? -0.382 8.461 23.646 1.00 97.25 230 LEU A C 1
ATOM 1911 O O . LEU A 1 230 ? -0.607 9.523 24.228 1.00 97.25 230 LEU A O 1
ATOM 1915 N N . VAL A 1 231 ? 0.616 7.644 23.995 1.00 95.62 231 VAL A N 1
ATOM 1916 C CA . VAL A 1 231 ? 1.539 7.922 25.110 1.00 95.62 231 VAL A CA 1
ATOM 1917 C C . VAL A 1 231 ? 2.278 9.247 24.895 1.00 95.62 231 VAL A C 1
ATOM 1919 O O . VAL A 1 231 ? 2.282 10.097 25.784 1.00 95.62 231 VAL A O 1
ATOM 1922 N N . ASN A 1 232 ? 2.816 9.475 23.695 1.00 93.94 232 ASN A N 1
ATOM 1923 C CA . ASN A 1 232 ? 3.515 10.707 23.319 1.00 93.94 232 ASN A CA 1
ATOM 1924 C C . ASN A 1 232 ? 2.610 11.949 23.387 1.00 93.94 232 ASN A C 1
ATOM 1926 O O . ASN A 1 232 ? 3.092 13.059 23.598 1.00 93.94 232 ASN A O 1
ATOM 1930 N N . ASN A 1 233 ? 1.294 11.774 23.237 1.00 96.06 233 ASN A N 1
ATOM 1931 C CA . ASN A 1 233 ? 0.299 12.838 23.376 1.00 96.06 233 ASN A CA 1
ATOM 1932 C C . ASN A 1 233 ? -0.292 12.951 24.796 1.00 96.06 233 ASN A C 1
ATOM 1934 O O . ASN A 1 233 ? -1.243 13.708 24.994 1.00 96.06 233 ASN A O 1
ATOM 1938 N N . GLY A 1 234 ? 0.259 12.235 25.783 1.00 96.56 234 GLY A N 1
ATOM 1939 C CA . GLY A 1 234 ? -0.150 12.329 27.188 1.00 96.56 234 GLY A CA 1
ATOM 1940 C C . GLY A 1 234 ? -1.507 11.689 27.496 1.00 96.56 234 GLY A C 1
ATOM 1941 O O . GLY A 1 234 ? -2.181 12.095 28.441 1.00 96.56 234 GLY A O 1
ATOM 1942 N N . VAL A 1 235 ? -1.936 10.717 26.692 1.00 97.12 235 VAL A N 1
ATOM 1943 C CA . VAL A 1 235 ? -3.209 10.011 26.873 1.00 97.12 235 VAL A CA 1
ATOM 1944 C C . VAL A 1 235 ? -3.080 8.960 27.977 1.00 97.12 235 VAL A C 1
ATOM 1946 O O . VAL A 1 235 ? -2.315 8.006 27.847 1.00 97.12 235 VAL A O 1
ATOM 1949 N N . ALA A 1 236 ? -3.865 9.096 29.047 1.00 93.88 236 ALA A N 1
ATOM 1950 C CA . ALA A 1 236 ? -3.894 8.124 30.144 1.00 93.88 236 ALA A CA 1
ATOM 1951 C C . ALA A 1 236 ? -4.803 6.914 29.842 1.00 93.88 236 ALA A C 1
ATOM 1953 O O . ALA A 1 236 ? -4.490 5.784 30.207 1.00 93.88 236 ALA A O 1
ATOM 1954 N N . ASP A 1 237 ? -5.911 7.142 29.137 1.00 94.94 237 ASP A N 1
ATOM 1955 C CA . ASP A 1 237 ? -6.951 6.177 28.753 1.00 94.94 237 ASP A CA 1
ATOM 1956 C C . ASP A 1 237 ? -6.617 5.454 27.431 1.00 94.94 237 ASP A C 1
ATOM 1958 O O . ASP A 1 237 ? -7.401 5.428 26.479 1.00 94.94 237 ASP A O 1
ATOM 1962 N N . CYS A 1 238 ? -5.407 4.889 27.332 1.00 96.31 238 CYS A N 1
ATOM 1963 C CA . CYS A 1 238 ? -4.924 4.274 26.089 1.00 96.31 238 CYS A CA 1
ATOM 1964 C C . CYS A 1 238 ? -5.805 3.104 25.607 1.00 96.31 238 CYS A C 1
ATOM 1966 O O . CYS A 1 238 ? -6.020 2.967 24.403 1.00 96.31 238 CYS A O 1
ATOM 1968 N N . GLU A 1 239 ? -6.351 2.279 26.510 1.00 97.81 239 GLU A N 1
ATOM 1969 C CA . GLU A 1 239 ? -7.221 1.150 26.140 1.00 97.81 239 GLU A CA 1
ATOM 1970 C C . GLU A 1 239 ? -8.470 1.634 25.383 1.00 97.81 239 GLU A C 1
ATOM 1972 O O . GLU A 1 239 ? -8.786 1.134 24.301 1.00 97.81 239 GLU A O 1
ATOM 1977 N N . GLU A 1 240 ? -9.172 2.626 25.925 1.00 98.06 240 GLU A N 1
ATOM 1978 C CA . GLU A 1 240 ? -10.383 3.212 25.352 1.00 98.06 240 GLU A CA 1
ATOM 1979 C C . GLU A 1 240 ? -10.099 3.884 24.008 1.00 98.06 240 GLU A C 1
ATOM 1981 O O . GLU A 1 240 ? -10.866 3.732 23.053 1.00 98.06 240 GLU A O 1
ATOM 1986 N N . ARG A 1 241 ? -8.972 4.591 23.907 1.00 97.88 241 ARG A N 1
ATOM 1987 C CA . ARG A 1 241 ? -8.585 5.353 22.713 1.00 97.88 241 ARG A CA 1
ATOM 1988 C C . ARG A 1 241 ? -8.173 4.450 21.563 1.00 97.88 241 ARG A C 1
ATOM 1990 O O . ARG A 1 241 ? -8.552 4.709 20.422 1.00 97.88 241 ARG A O 1
ATOM 1997 N N . ILE A 1 242 ? -7.478 3.353 21.855 1.00 98.31 242 ILE A N 1
ATOM 1998 C CA . ILE A 1 242 ? -7.149 2.334 20.854 1.00 98.31 242 ILE A CA 1
ATOM 1999 C C . ILE A 1 242 ? -8.423 1.637 20.376 1.00 98.31 242 ILE A C 1
ATOM 2001 O O . ILE A 1 242 ? -8.628 1.497 19.170 1.00 98.31 242 ILE A O 1
ATOM 2005 N N . LYS A 1 243 ? -9.334 1.272 21.288 1.00 98.50 243 LYS A N 1
ATOM 2006 C CA . LYS A 1 243 ? -10.642 0.717 20.900 1.00 98.50 243 LYS A CA 1
ATOM 2007 C C . LYS A 1 243 ? -11.420 1.682 20.003 1.00 98.50 243 LYS A C 1
ATOM 2009 O O . LYS A 1 243 ? -11.946 1.243 18.983 1.00 98.50 243 LYS A O 1
ATOM 2014 N N . LEU A 1 244 ? -11.448 2.977 20.328 1.00 98.06 244 LEU A N 1
ATOM 2015 C CA . LEU A 1 244 ? -12.071 4.007 19.493 1.00 98.06 244 LEU A CA 1
ATOM 2016 C C . LEU A 1 244 ? -11.415 4.091 18.106 1.00 98.06 244 LEU A C 1
ATOM 2018 O O . LEU A 1 244 ? -12.124 4.132 17.104 1.00 98.06 244 LEU A O 1
ATOM 2022 N N . ALA A 1 245 ? -10.083 4.054 18.029 1.00 98.31 245 ALA A N 1
ATOM 2023 C CA . ALA A 1 245 ? -9.361 4.054 16.757 1.00 98.31 245 ALA A CA 1
ATOM 2024 C C . ALA A 1 245 ? -9.760 2.859 15.872 1.00 98.31 245 ALA A C 1
ATOM 2026 O O . ALA A 1 245 ? -10.022 3.029 14.680 1.00 98.31 245 ALA A O 1
ATOM 2027 N N . PHE A 1 246 ? -9.889 1.663 16.456 1.00 98.38 246 PHE A N 1
ATOM 2028 C CA . PHE A 1 246 ? -10.354 0.478 15.733 1.00 98.38 246 PHE A CA 1
ATOM 2029 C C . PHE A 1 246 ? -11.832 0.538 15.346 1.00 98.38 246 PHE A C 1
ATOM 2031 O O . PHE A 1 246 ? -12.180 0.037 14.278 1.00 98.38 246 PHE A O 1
ATOM 2038 N N . VAL A 1 247 ? -12.697 1.170 16.148 1.00 97.50 247 VAL A N 1
ATOM 2039 C CA . VAL A 1 247 ? -14.083 1.451 15.735 1.00 97.50 247 VAL A CA 1
ATOM 2040 C C . VAL A 1 247 ? -14.079 2.340 14.495 1.00 97.50 247 VAL A C 1
ATOM 2042 O O . VAL A 1 247 ? -14.707 1.983 13.501 1.00 97.50 247 VAL A O 1
ATOM 2045 N N . CYS A 1 248 ? -13.329 3.446 14.513 1.00 97.50 248 CYS A N 1
ATOM 2046 C CA . CYS A 1 248 ? -13.208 4.338 13.360 1.00 97.50 248 CYS A CA 1
ATOM 2047 C C . CYS A 1 248 ? -12.695 3.591 12.121 1.00 97.50 248 CYS A C 1
ATOM 2049 O O . CYS A 1 248 ? -13.254 3.748 11.043 1.00 97.50 248 CYS A O 1
ATOM 2051 N N . LEU A 1 249 ? -11.670 2.745 12.270 1.00 97.50 249 LEU A N 1
ATOM 2052 C CA . LEU A 1 249 ? -11.095 1.978 11.163 1.00 97.50 249 LEU A CA 1
ATOM 2053 C C . LEU A 1 249 ? -12.076 0.952 10.582 1.00 97.50 249 LEU A C 1
ATOM 2055 O O . LEU A 1 249 ? -12.259 0.893 9.370 1.00 97.50 249 LEU A O 1
ATOM 2059 N N . LEU A 1 250 ? -12.678 0.121 11.436 1.00 96.38 250 LEU A N 1
ATOM 2060 C CA . LEU A 1 250 ? -13.460 -1.045 11.009 1.00 96.38 250 LEU A CA 1
ATOM 2061 C C . LEU A 1 250 ? -14.908 -0.708 10.627 1.00 96.38 250 LEU A C 1
ATOM 2063 O O . LEU A 1 250 ? -15.613 -1.583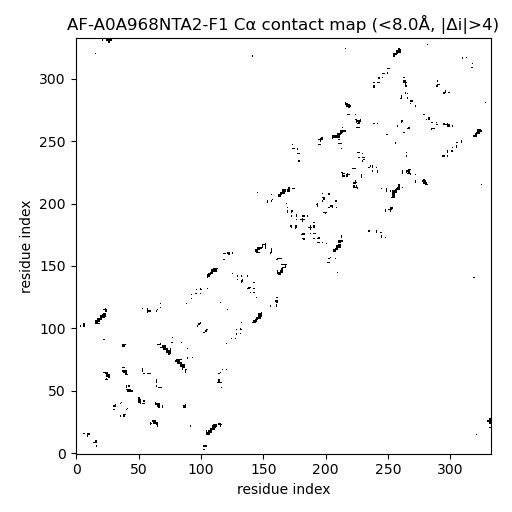 10.129 1.00 96.38 250 LEU A O 1
ATOM 2067 N N . THR A 1 251 ? -15.350 0.532 10.856 1.00 94.12 251 THR A N 1
ATOM 2068 C CA . THR A 1 251 ? -16.678 1.027 10.442 1.00 94.12 251 THR A CA 1
ATOM 2069 C C . THR A 1 251 ? -16.624 2.052 9.304 1.00 94.12 251 THR A C 1
ATOM 2071 O O . THR A 1 251 ? -17.668 2.393 8.750 1.00 94.12 251 THR A O 1
ATOM 2074 N N . ALA A 1 252 ? -15.432 2.527 8.928 1.00 95.50 252 ALA A N 1
ATOM 2075 C CA . ALA A 1 252 ? -15.248 3.440 7.805 1.00 95.50 252 ALA A CA 1
ATOM 2076 C C . ALA A 1 252 ? -15.475 2.759 6.447 1.00 95.50 252 ALA A C 1
ATOM 2078 O O . ALA A 1 252 ? -15.135 1.593 6.243 1.00 95.50 252 ALA A O 1
ATOM 2079 N N . VAL A 1 253 ? -15.975 3.527 5.477 1.00 94.44 253 VAL A N 1
ATOM 2080 C CA . VAL A 1 253 ? -16.040 3.120 4.070 1.00 94.44 253 VAL A CA 1
ATOM 2081 C C . VAL A 1 253 ? -14.620 3.065 3.508 1.00 94.44 253 VAL A C 1
ATOM 2083 O O . VAL A 1 253 ? -13.964 4.094 3.334 1.00 94.44 253 VAL A O 1
ATOM 2086 N N . GLY A 1 254 ? -14.153 1.855 3.219 1.00 93.88 254 GLY A N 1
ATOM 2087 C CA . GLY A 1 254 ? -12.823 1.583 2.684 1.00 93.88 254 GLY A CA 1
ATOM 2088 C C . GLY A 1 254 ? -12.371 0.160 2.997 1.00 93.88 254 GLY A C 1
ATOM 2089 O O . GLY A 1 254 ? -13.095 -0.612 3.626 1.00 93.88 254 GLY A O 1
ATOM 2090 N N . ILE A 1 255 ? -11.155 -0.182 2.582 1.00 95.12 255 ILE A N 1
ATOM 2091 C CA . ILE A 1 255 ? -10.492 -1.434 2.953 1.00 95.12 255 ILE A CA 1
ATOM 2092 C C . ILE A 1 255 ? -9.702 -1.184 4.246 1.00 95.12 255 ILE A C 1
ATOM 2094 O O . ILE A 1 255 ? -8.726 -0.432 4.206 1.00 95.12 255 ILE A O 1
ATOM 2098 N N . PRO A 1 256 ? -10.075 -1.776 5.395 1.00 96.56 256 PRO A N 1
ATOM 2099 C CA . PRO A 1 256 ? -9.303 -1.612 6.618 1.00 96.56 256 PRO A CA 1
ATOM 2100 C C . PRO A 1 256 ? -8.016 -2.442 6.562 1.00 96.56 256 PRO A C 1
ATOM 2102 O O . PRO A 1 256 ? -8.040 -3.622 6.197 1.00 96.56 256 PRO A O 1
ATOM 2105 N N . MET A 1 257 ? -6.912 -1.829 6.982 1.00 96.38 257 MET A N 1
ATOM 2106 C CA . MET A 1 257 ? -5.613 -2.462 7.167 1.00 96.38 257 MET A CA 1
ATOM 2107 C C . MET A 1 257 ? -5.143 -2.293 8.613 1.00 96.38 257 MET A C 1
ATOM 2109 O O . MET A 1 257 ? -5.128 -1.189 9.161 1.00 96.38 257 MET A O 1
ATOM 2113 N N . ILE A 1 258 ? -4.750 -3.413 9.219 1.00 96.50 258 ILE A N 1
ATOM 2114 C CA . ILE A 1 258 ? -4.208 -3.488 10.579 1.00 96.50 258 ILE A CA 1
ATOM 2115 C C . ILE A 1 258 ? -2.741 -3.907 10.472 1.00 96.50 258 ILE A C 1
ATOM 2117 O O . ILE A 1 258 ? -2.441 -4.907 9.812 1.00 96.50 258 ILE A O 1
ATOM 2121 N N . LEU A 1 259 ? -1.846 -3.141 11.103 1.00 95.12 259 LEU A N 1
ATOM 2122 C CA . LEU A 1 259 ? -0.452 -3.533 11.288 1.00 95.12 259 LEU A CA 1
ATOM 2123 C C . LEU A 1 259 ? -0.374 -4.562 12.418 1.00 95.12 259 LEU A C 1
ATOM 2125 O O . LEU A 1 259 ? -0.916 -4.334 13.498 1.00 95.12 259 LEU A O 1
ATOM 2129 N N . ALA A 1 260 ? 0.318 -5.675 12.180 1.00 94.56 260 ALA A N 1
ATOM 2130 C CA . ALA A 1 260 ? 0.455 -6.738 13.172 1.00 94.56 260 ALA A CA 1
ATOM 2131 C C . ALA A 1 260 ? 0.970 -6.211 14.525 1.00 94.56 260 ALA A C 1
ATOM 2133 O O . ALA A 1 260 ? 1.956 -5.466 14.587 1.00 94.56 260 ALA A O 1
ATOM 2134 N N . GLY A 1 261 ? 0.289 -6.597 15.601 1.00 95.75 261 GLY A N 1
ATOM 2135 C CA . GLY A 1 261 ? 0.549 -6.155 16.967 1.00 95.75 261 GLY A CA 1
ATOM 2136 C C . GLY A 1 261 ? -0.381 -5.036 17.439 1.00 95.75 261 GLY A C 1
ATOM 2137 O O . GLY A 1 261 ? -0.730 -4.981 18.621 1.00 95.75 261 GLY A O 1
ATOM 2138 N N . ASP A 1 262 ? -0.863 -4.173 16.540 1.00 96.31 262 ASP A N 1
ATOM 2139 C CA . ASP A 1 262 ? -1.743 -3.069 16.943 1.00 96.31 262 ASP A CA 1
ATOM 2140 C C . ASP A 1 262 ? -3.059 -3.585 17.537 1.00 96.31 262 ASP A C 1
ATOM 2142 O O . ASP A 1 262 ? -3.639 -2.938 18.410 1.00 96.31 262 ASP A O 1
ATOM 2146 N N . GLU A 1 263 ? -3.516 -4.773 17.128 1.00 96.75 263 GLU A N 1
ATOM 2147 C CA . GLU A 1 263 ? -4.726 -5.403 17.653 1.00 96.75 263 GLU A CA 1
ATOM 2148 C C . GLU A 1 263 ? -4.655 -5.722 19.155 1.00 96.75 263 GLU A C 1
ATOM 2150 O O . GLU A 1 263 ? -5.697 -5.910 19.772 1.00 96.75 263 GLU A O 1
ATOM 2155 N N . PHE A 1 264 ? -3.466 -5.741 19.764 1.00 97.44 264 PHE A N 1
ATOM 2156 C CA . PHE A 1 264 ? -3.263 -5.840 21.217 1.00 97.44 264 PHE A CA 1
ATOM 2157 C C . PHE A 1 264 ? -2.411 -4.681 21.769 1.00 97.44 264 PHE A C 1
ATOM 2159 O O . PHE A 1 264 ? -1.779 -4.792 22.825 1.00 97.44 264 PHE A O 1
ATOM 2166 N N . ALA A 1 265 ? -2.447 -3.542 21.070 1.00 97.19 265 ALA A N 1
ATOM 2167 C CA . ALA A 1 265 ? -1.774 -2.299 21.430 1.00 97.19 265 ALA A CA 1
ATOM 2168 C C . ALA A 1 265 ? -0.238 -2.369 21.445 1.00 97.19 265 ALA A C 1
ATOM 2170 O O . ALA A 1 265 ? 0.376 -1.624 22.208 1.00 97.19 265 ALA A O 1
ATOM 2171 N N . ASP A 1 266 ? 0.388 -3.254 20.664 1.00 95.38 266 ASP A N 1
ATOM 2172 C CA . ASP A 1 266 ? 1.848 -3.407 20.632 1.00 95.38 266 ASP A CA 1
ATOM 2173 C C . ASP A 1 266 ? 2.587 -2.061 20.485 1.00 95.38 266 ASP A C 1
ATOM 2175 O O . ASP A 1 266 ? 2.047 -1.080 19.964 1.00 95.38 266 ASP A O 1
ATOM 2179 N N . GLN A 1 267 ? 3.817 -2.002 20.986 1.00 92.50 267 GLN A N 1
ATOM 2180 C CA . GLN A 1 267 ? 4.581 -0.762 21.107 1.00 92.50 267 GLN A CA 1
ATOM 2181 C C . GLN A 1 267 ? 5.961 -0.873 20.472 1.00 92.50 267 GLN A C 1
ATOM 2183 O O . GLN A 1 267 ? 6.480 -1.971 20.282 1.00 92.50 267 GLN A O 1
ATOM 2188 N N . HIS A 1 268 ? 6.562 0.282 20.208 1.00 88.69 268 HIS A N 1
ATOM 2189 C CA . HIS A 1 268 ? 7.980 0.369 19.881 1.00 88.69 268 HIS A CA 1
ATOM 2190 C C . HIS A 1 268 ? 8.840 -0.021 21.079 1.00 88.69 268 HIS A C 1
ATOM 2192 O O . HIS A 1 268 ? 8.580 0.407 22.210 1.00 88.69 268 HIS A O 1
ATOM 2198 N N . ASP A 1 269 ? 9.851 -0.830 20.796 1.00 85.12 269 ASP A N 1
ATOM 2199 C CA . ASP A 1 269 ? 10.900 -1.247 21.722 1.00 85.12 269 ASP A CA 1
ATOM 2200 C C . ASP A 1 269 ? 12.188 -0.469 21.477 1.00 85.12 269 ASP A C 1
ATOM 2202 O O . ASP A 1 269 ? 12.872 -0.076 22.424 1.00 85.12 269 ASP A O 1
ATOM 2206 N N . LEU A 1 270 ? 12.499 -0.215 20.207 1.00 78.69 270 LEU A N 1
ATOM 2207 C CA . LEU A 1 270 ? 13.643 0.589 19.816 1.00 78.69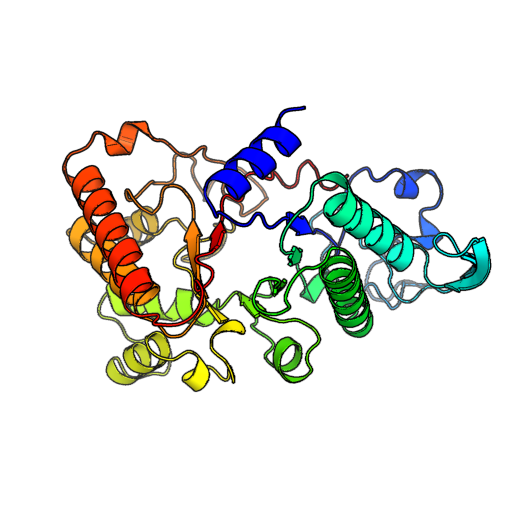 270 LEU A CA 1
ATOM 2208 C C . LEU A 1 270 ? 13.291 2.075 19.787 1.00 78.69 270 LEU A C 1
ATOM 2210 O O . LEU A 1 270 ? 12.161 2.484 19.503 1.00 78.69 270 LEU A O 1
ATOM 2214 N N . ASN A 1 271 ? 14.292 2.899 20.098 1.00 70.31 271 ASN A N 1
ATOM 2215 C CA . ASN A 1 271 ? 14.146 4.340 20.021 1.00 70.31 271 ASN A CA 1
ATOM 2216 C C . ASN A 1 271 ? 14.020 4.756 18.550 1.00 70.31 271 ASN A C 1
ATOM 2218 O O . ASN A 1 271 ? 14.922 4.525 17.754 1.00 70.31 271 ASN A O 1
ATOM 2222 N N . ILE A 1 272 ? 12.909 5.396 18.199 1.00 68.06 272 ILE A N 1
ATOM 2223 C CA . ILE A 1 272 ? 12.668 5.897 16.841 1.00 68.06 272 ILE A CA 1
ATOM 2224 C C . ILE A 1 272 ? 13.471 7.173 16.521 1.00 68.06 272 ILE A C 1
ATOM 2226 O O . ILE A 1 272 ? 13.582 7.531 15.350 1.00 68.06 272 ILE A O 1
ATOM 2230 N N . ASP A 1 273 ? 14.048 7.831 17.537 1.00 63.31 273 ASP A N 1
ATOM 2231 C CA . ASP A 1 273 ? 14.815 9.080 17.412 1.00 63.31 273 ASP A CA 1
ATOM 2232 C C . ASP A 1 273 ? 16.337 8.863 17.310 1.00 63.31 273 ASP A C 1
ATOM 2234 O O . ASP A 1 273 ? 17.065 9.751 16.861 1.00 63.31 273 ASP A O 1
ATOM 2238 N N . GLN A 1 274 ? 16.848 7.711 17.756 1.00 54.53 274 GLN A N 1
ATOM 2239 C CA . GLN A 1 274 ? 18.283 7.417 17.813 1.00 54.53 274 GLN A CA 1
ATOM 2240 C C . GLN A 1 274 ? 18.548 6.031 17.232 1.00 54.53 274 GLN A C 1
ATOM 2242 O O . GLN A 1 274 ? 18.076 5.052 17.789 1.00 54.53 274 GLN A O 1
ATOM 2247 N N . GLU A 1 275 ? 19.346 5.985 16.157 1.00 44.72 275 GLU A N 1
ATOM 2248 C CA . GLU A 1 275 ? 19.684 4.783 15.374 1.00 44.72 275 GLU A CA 1
ATOM 2249 C C . GLU A 1 275 ? 18.443 4.242 14.657 1.00 44.72 275 GLU A C 1
ATOM 2251 O O . GLU A 1 275 ? 17.588 3.605 15.234 1.00 44.72 275 GLU A O 1
ATOM 2256 N N . HIS A 1 276 ? 18.163 4.605 13.415 1.00 43.22 276 HIS A N 1
ATOM 2257 C CA . HIS A 1 276 ? 18.757 4.062 12.203 1.00 43.22 276 HIS A CA 1
ATOM 2258 C C . HIS A 1 276 ? 18.373 5.050 11.097 1.00 43.22 276 HIS A C 1
ATOM 2260 O O . HIS A 1 276 ? 17.223 5.472 11.040 1.00 43.22 276 HIS A O 1
ATOM 2266 N N . GLY A 1 277 ? 19.271 5.396 10.175 1.00 45.88 277 GLY A N 1
ATOM 2267 C CA . GLY A 1 277 ? 18.980 6.305 9.050 1.00 45.88 277 GLY A CA 1
ATOM 2268 C C . GLY A 1 277 ? 17.862 5.863 8.084 1.00 45.88 277 GLY A C 1
ATOM 2269 O O . GLY A 1 277 ? 17.765 6.410 6.995 1.00 45.88 277 GLY A O 1
ATOM 2270 N N . ASN A 1 278 ? 17.030 4.888 8.456 1.00 54.41 278 ASN A N 1
ATOM 2271 C CA . ASN A 1 278 ? 15.830 4.473 7.759 1.00 54.41 278 ASN A CA 1
ATOM 2272 C C . ASN A 1 278 ? 14.657 4.489 8.744 1.00 54.41 278 ASN A C 1
ATOM 2274 O O . ASN A 1 278 ? 14.570 3.635 9.617 1.00 54.41 278 ASN A O 1
ATOM 2278 N N . ASN A 1 279 ? 13.759 5.447 8.533 1.00 64.12 279 ASN A N 1
ATOM 2279 C CA . ASN A 1 279 ? 12.472 5.740 9.176 1.00 64.12 279 ASN A CA 1
ATOM 2280 C C . ASN A 1 279 ? 11.460 4.561 9.228 1.00 64.12 279 ASN A C 1
ATOM 2282 O O . ASN A 1 279 ? 10.276 4.743 8.934 1.00 64.12 279 ASN A O 1
ATOM 2286 N N . LYS A 1 280 ? 11.900 3.336 9.529 1.00 73.06 280 LYS A N 1
ATOM 2287 C CA . LYS A 1 280 ? 11.137 2.091 9.390 1.00 73.06 280 LYS A CA 1
ATOM 2288 C C . LYS A 1 280 ? 11.126 1.304 10.699 1.00 73.06 280 LYS A C 1
ATOM 2290 O O . LYS A 1 280 ? 12.129 1.230 11.401 1.00 73.06 280 LYS A O 1
ATOM 2295 N N . GLN A 1 281 ? 9.996 0.672 10.989 1.00 76.88 281 GLN A N 1
ATOM 2296 C CA . GLN A 1 281 ? 9.851 -0.208 12.131 1.00 76.88 281 GLN A CA 1
ATOM 2297 C C . GLN A 1 281 ? 10.589 -1.519 11.874 1.00 76.88 281 GLN A C 1
ATOM 2299 O O . GLN A 1 281 ? 10.322 -2.204 10.886 1.00 76.88 281 GLN A O 1
ATOM 2304 N N . VAL A 1 282 ? 11.474 -1.883 12.798 1.00 79.94 282 VAL A N 1
ATOM 2305 C CA . VAL A 1 282 ? 12.209 -3.157 12.778 1.00 79.94 282 VAL A CA 1
ATOM 2306 C C . VAL A 1 282 ? 11.924 -4.030 14.002 1.00 79.94 282 VAL A C 1
ATOM 2308 O O . VAL A 1 282 ? 12.347 -5.185 14.028 1.00 79.94 282 VAL A O 1
ATOM 2311 N N . ASP A 1 283 ? 11.174 -3.507 14.978 1.00 82.88 283 ASP A N 1
ATOM 2312 C CA . ASP A 1 283 ? 10.771 -4.251 16.170 1.00 82.88 283 ASP A CA 1
ATOM 2313 C C . ASP A 1 283 ? 9.928 -5.476 15.790 1.00 82.88 283 ASP A C 1
ATOM 2315 O O . ASP A 1 283 ? 8.914 -5.326 15.090 1.00 82.88 283 ASP A O 1
ATOM 2319 N N . PRO A 1 284 ? 10.303 -6.685 16.248 1.00 87.81 284 PRO A N 1
ATOM 2320 C CA . PRO A 1 284 ? 9.455 -7.851 16.096 1.00 87.81 284 PRO A CA 1
ATOM 2321 C C . PRO A 1 284 ? 8.184 -7.678 16.929 1.00 87.81 284 PRO A C 1
ATOM 2323 O O . PRO A 1 284 ? 8.208 -7.117 18.022 1.00 87.81 284 PRO A O 1
ATOM 2326 N N . VAL A 1 285 ? 7.075 -8.226 16.434 1.00 91.31 285 VAL A N 1
ATOM 2327 C CA . VAL A 1 285 ? 5.808 -8.228 17.174 1.00 91.31 285 VAL A CA 1
ATOM 2328 C C . VAL A 1 285 ? 5.985 -8.980 18.494 1.00 91.31 285 VAL A C 1
ATOM 2330 O O . VAL A 1 285 ? 6.334 -10.166 18.499 1.00 91.31 285 VAL A O 1
ATOM 2333 N N . ASN A 1 286 ? 5.714 -8.315 19.617 1.00 94.00 286 ASN A N 1
ATOM 2334 C CA . ASN A 1 286 ? 5.903 -8.901 20.941 1.00 94.00 286 ASN A CA 1
ATOM 2335 C C . ASN A 1 286 ? 4.599 -9.509 21.471 1.00 94.00 286 ASN A C 1
ATOM 2337 O O . ASN A 1 286 ? 3.859 -8.902 22.248 1.00 94.00 286 ASN A O 1
ATOM 2341 N N . TYR A 1 287 ? 4.341 -10.761 21.093 1.00 93.62 287 TYR A N 1
ATOM 2342 C CA . TYR A 1 287 ? 3.132 -11.484 21.501 1.00 93.62 287 TYR A CA 1
ATOM 2343 C C . TYR A 1 287 ? 2.991 -11.686 23.018 1.00 93.62 287 TYR A C 1
ATOM 2345 O O . TYR A 1 287 ? 1.872 -11.901 23.488 1.00 93.62 287 TYR A O 1
ATOM 2353 N N . ASN A 1 288 ? 4.074 -11.578 23.801 1.00 95.94 288 ASN A N 1
ATOM 2354 C CA . ASN A 1 288 ? 3.986 -11.685 25.260 1.00 95.94 288 ASN A CA 1
ATOM 2355 C C . ASN A 1 288 ? 3.149 -10.548 25.854 1.00 95.94 288 ASN A C 1
ATOM 2357 O O . ASN A 1 288 ? 2.456 -10.762 26.838 1.00 95.94 288 ASN A O 1
ATOM 2361 N N . ARG A 1 289 ? 3.114 -9.368 25.222 1.00 94.50 289 ARG A N 1
ATOM 2362 C CA . ARG A 1 289 ? 2.281 -8.239 25.672 1.00 94.50 289 ARG A CA 1
ATOM 2363 C C . ARG A 1 289 ? 0.797 -8.583 25.712 1.00 94.50 289 ARG A C 1
ATOM 2365 O O . ARG A 1 289 ? 0.059 -8.081 26.551 1.00 94.50 289 ARG A O 1
ATOM 2372 N N . MET A 1 290 ? 0.343 -9.504 24.867 1.00 94.44 290 MET A N 1
ATOM 2373 C CA . MET A 1 290 ? -1.045 -9.960 24.875 1.00 94.44 290 MET A CA 1
ATOM 2374 C C . MET A 1 290 ? -1.437 -10.675 26.191 1.00 94.44 290 MET A C 1
ATOM 2376 O O . MET A 1 290 ? -2.624 -10.895 26.431 1.00 94.44 290 MET A O 1
ATOM 2380 N N . SER A 1 291 ? -0.480 -11.056 27.052 1.00 94.94 291 SER A N 1
ATOM 2381 C CA . SER A 1 291 ? -0.778 -11.588 28.388 1.00 94.94 291 SER A CA 1
ATOM 2382 C C . SER A 1 291 ? -1.200 -10.521 29.399 1.00 94.94 291 SER A C 1
ATOM 2384 O O . SER A 1 291 ? -1.740 -10.883 30.437 1.00 94.94 291 SER A O 1
ATOM 2386 N N . GLU A 1 292 ? -0.968 -9.233 29.134 1.00 97.25 292 GLU A N 1
ATOM 2387 C CA . GLU A 1 292 ? -1.470 -8.153 29.987 1.00 97.25 292 GLU A CA 1
ATOM 2388 C C . GLU A 1 292 ? -2.993 -8.024 29.833 1.00 97.25 292 GLU A C 1
ATOM 2390 O O . GLU A 1 292 ? -3.508 -7.919 28.716 1.00 97.25 292 GLU A O 1
ATOM 2395 N N . ASP A 1 293 ? -3.723 -7.977 30.951 1.00 97.88 293 ASP A N 1
ATOM 2396 C CA . ASP A 1 293 ? -5.193 -8.022 30.953 1.00 97.88 293 ASP A CA 1
ATOM 2397 C C . ASP A 1 293 ? -5.838 -6.948 30.067 1.00 97.88 293 ASP A C 1
ATOM 2399 O O . ASP A 1 293 ? -6.809 -7.212 29.359 1.00 97.88 293 ASP A O 1
ATOM 2403 N N . TRP A 1 294 ? -5.309 -5.725 30.082 1.00 97.50 294 TRP A N 1
ATOM 2404 C CA . TRP A 1 294 ? -5.859 -4.623 29.292 1.00 97.50 294 TRP A CA 1
ATOM 2405 C C . TRP A 1 294 ? -5.608 -4.799 27.789 1.00 97.50 294 TRP A C 1
ATOM 2407 O O . TRP A 1 294 ? -6.510 -4.579 26.981 1.00 97.50 294 TRP A O 1
ATOM 2417 N N . ARG A 1 295 ? -4.434 -5.307 27.400 1.00 97.94 295 ARG A N 1
ATOM 2418 C CA . ARG A 1 295 ? -4.089 -5.617 26.003 1.00 97.94 295 ARG A CA 1
ATOM 2419 C C . ARG A 1 295 ? -4.902 -6.790 25.472 1.00 97.94 295 ARG A C 1
ATOM 2421 O O . ARG A 1 295 ? -5.392 -6.737 24.344 1.00 97.94 295 ARG A O 1
ATOM 2428 N N . ARG A 1 296 ? -5.142 -7.810 26.307 1.00 98.19 296 ARG A N 1
ATOM 2429 C CA . ARG A 1 296 ? -6.083 -8.901 26.009 1.00 98.19 296 ARG A CA 1
ATOM 2430 C C . ARG A 1 296 ? -7.484 -8.359 25.724 1.00 98.19 296 ARG A C 1
ATOM 2432 O O . ARG A 1 296 ? -8.104 -8.759 24.742 1.00 98.19 296 ARG A O 1
ATOM 2439 N N . ARG A 1 297 ? -7.976 -7.411 26.532 1.00 98.44 297 ARG A N 1
ATOM 2440 C CA . ARG A 1 297 ? -9.284 -6.775 26.298 1.00 98.44 297 ARG A CA 1
ATOM 2441 C C . ARG A 1 297 ? -9.334 -5.971 24.999 1.00 98.44 297 ARG A C 1
ATOM 2443 O O . ARG A 1 297 ? -10.393 -5.955 24.367 1.00 98.44 297 ARG A O 1
ATOM 2450 N N . VAL A 1 298 ? -8.240 -5.315 24.594 1.00 98.44 298 VAL A N 1
ATOM 2451 C CA . VAL A 1 298 ? -8.131 -4.673 23.268 1.00 98.44 298 VAL A CA 1
ATOM 2452 C C . VAL A 1 298 ? -8.245 -5.733 22.171 1.00 98.44 298 VAL A C 1
ATOM 2454 O O . VAL A 1 298 ? -9.133 -5.616 21.329 1.00 98.44 298 VAL A O 1
ATOM 2457 N N . PHE A 1 299 ? -7.458 -6.809 22.248 1.00 98.31 299 PHE A N 1
ATOM 2458 C CA . PHE A 1 299 ? -7.500 -7.916 21.286 1.00 98.31 299 PHE A CA 1
ATOM 2459 C C . PHE A 1 299 ? -8.900 -8.498 2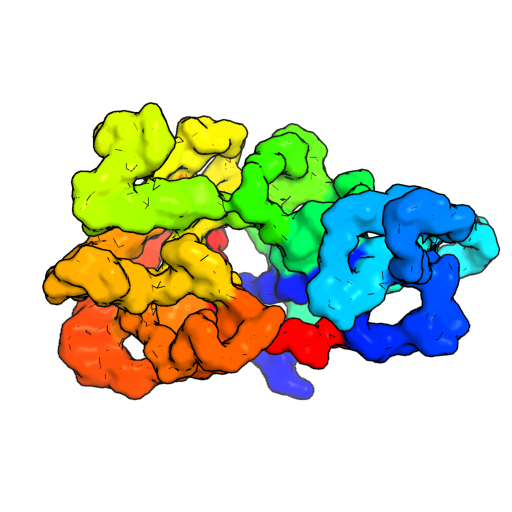1.120 1.00 98.31 299 PHE A C 1
ATOM 2461 O O . PHE A 1 299 ? -9.430 -8.570 20.010 1.00 98.31 299 PHE A O 1
ATOM 2468 N N . ASP A 1 300 ? -9.549 -8.851 22.228 1.00 98.25 300 ASP A N 1
ATOM 2469 C CA . ASP A 1 300 ? -10.890 -9.430 22.201 1.00 98.25 300 ASP A CA 1
ATOM 2470 C C . ASP A 1 300 ? -11.921 -8.456 21.616 1.00 98.25 300 ASP A C 1
ATOM 2472 O O . ASP A 1 300 ? -12.875 -8.872 20.950 1.00 98.25 300 ASP A O 1
ATOM 2476 N N . TYR A 1 301 ? -11.742 -7.153 21.852 1.00 98.19 301 TYR A N 1
ATOM 2477 C CA . TYR A 1 301 ? -12.589 -6.107 21.291 1.00 98.19 301 TYR A CA 1
ATOM 2478 C C . TYR A 1 301 ? -12.399 -5.972 19.777 1.00 98.19 301 TYR A C 1
ATOM 2480 O O . TYR A 1 301 ? -13.385 -6.043 19.040 1.00 98.19 301 TYR A O 1
ATOM 2488 N N . VAL A 1 302 ? -11.156 -5.871 19.300 1.00 97.50 302 VAL A N 1
ATOM 2489 C CA . VAL A 1 302 ? -10.833 -5.806 17.866 1.00 97.50 302 VAL A CA 1
ATOM 2490 C C . VAL A 1 302 ? -11.314 -7.068 17.149 1.00 97.50 302 VAL A C 1
ATOM 2492 O O . VAL A 1 302 ? -11.969 -6.979 16.111 1.00 97.50 302 VAL A O 1
ATOM 2495 N N . ALA A 1 303 ? -11.112 -8.249 17.738 1.00 96.44 303 ALA A N 1
ATOM 2496 C CA . ALA A 1 303 ? -11.597 -9.510 17.184 1.00 96.44 303 ALA A CA 1
ATOM 2497 C C . ALA A 1 303 ? -13.133 -9.541 17.045 1.00 96.44 303 ALA A C 1
ATOM 2499 O O . ALA A 1 303 ? -13.657 -10.049 16.049 1.00 96.44 303 ALA A O 1
ATOM 2500 N N . ARG A 1 304 ? -13.881 -8.980 18.010 1.00 97.00 304 ARG A N 1
ATOM 2501 C CA . ARG A 1 304 ? -15.346 -8.820 17.902 1.00 97.00 304 ARG A CA 1
ATOM 2502 C C . ARG A 1 304 ? -15.744 -7.843 16.796 1.00 97.00 304 ARG A C 1
ATOM 2504 O O . ARG A 1 304 ? -16.693 -8.140 16.068 1.00 97.00 304 ARG A O 1
ATOM 2511 N N . LEU A 1 305 ? -15.035 -6.724 16.644 1.00 95.19 305 LEU A N 1
ATOM 2512 C CA . LEU A 1 305 ? -15.291 -5.769 15.563 1.00 95.19 305 LEU A CA 1
ATOM 2513 C C . LEU A 1 305 ? -15.058 -6.400 14.187 1.00 95.19 305 LEU A C 1
ATOM 2515 O O . LEU A 1 305 ? -15.939 -6.322 13.337 1.00 95.19 305 LEU A O 1
ATOM 2519 N N . VAL A 1 306 ? -13.940 -7.106 13.989 1.00 93.75 306 VAL A N 1
ATOM 2520 C CA . VAL A 1 306 ? -13.638 -7.793 12.719 1.00 93.75 306 VAL A CA 1
ATOM 2521 C C . VAL A 1 306 ? -14.712 -8.829 12.381 1.00 93.75 306 VAL A C 1
ATOM 2523 O O . VAL A 1 306 ? -15.169 -8.898 11.241 1.00 93.75 306 VAL A O 1
ATOM 2526 N N . ARG A 1 307 ? -15.171 -9.618 13.365 1.00 91.69 307 ARG A N 1
ATOM 2527 C CA . ARG A 1 307 ? -16.289 -10.555 13.159 1.00 91.69 307 ARG A CA 1
ATOM 2528 C C . ARG A 1 307 ? -17.582 -9.836 12.772 1.00 91.69 307 ARG A C 1
ATOM 2530 O O . ARG A 1 307 ? -18.290 -10.313 11.894 1.00 91.69 307 ARG A O 1
ATOM 2537 N N . SER A 1 308 ? -17.873 -8.696 13.394 1.00 86.50 308 SER A N 1
ATOM 2538 C CA . SER A 1 308 ? -19.096 -7.926 13.130 1.00 86.50 308 SER A CA 1
ATOM 2539 C C . SER A 1 308 ? -19.078 -7.273 11.747 1.00 86.50 308 SER A C 1
ATOM 2541 O O . SER A 1 308 ? -20.066 -7.355 11.023 1.00 86.50 308 SER A O 1
ATOM 2543 N N . ALA A 1 309 ? -17.937 -6.709 11.338 1.00 80.88 309 ALA A N 1
ATOM 2544 C CA . ALA A 1 309 ? -17.748 -6.128 10.010 1.00 80.88 309 ALA A CA 1
ATOM 2545 C C . ALA A 1 309 ? -17.965 -7.162 8.889 1.00 80.88 309 ALA A C 1
ATOM 2547 O O . ALA A 1 309 ? -18.544 -6.845 7.855 1.00 80.88 309 ALA A O 1
ATOM 2548 N N . ARG A 1 310 ? -17.574 -8.425 9.118 1.00 72.94 310 ARG A N 1
ATOM 2549 C CA . ARG A 1 310 ? -17.824 -9.536 8.179 1.00 72.94 310 ARG A CA 1
ATOM 2550 C C . ARG A 1 310 ? -19.297 -9.938 8.068 1.00 72.94 310 ARG A C 1
ATOM 2552 O O . ARG A 1 310 ? -19.689 -10.466 7.038 1.00 72.94 310 ARG A O 1
ATOM 2559 N N . LEU A 1 311 ? -20.102 -9.739 9.113 1.00 59.16 311 LEU A N 1
ATOM 2560 C CA . LEU A 1 311 ? -21.523 -10.115 9.112 1.00 59.16 311 LEU A CA 1
ATOM 2561 C C . LEU A 1 311 ? -22.408 -9.093 8.386 1.00 59.16 311 LEU A C 1
ATOM 2563 O O . LEU A 1 311 ? -23.480 -9.453 7.907 1.00 59.16 311 LEU A O 1
ATOM 2567 N N . GLN A 1 312 ? -21.970 -7.834 8.295 1.00 51.88 312 GLN A N 1
ATOM 2568 C CA . GLN A 1 312 ? -22.720 -6.762 7.631 1.00 51.88 312 GLN A CA 1
ATOM 2569 C C . GLN A 1 312 ? -22.644 -6.821 6.096 1.00 51.88 312 GLN A C 1
ATOM 2571 O O . GLN A 1 312 ? -23.420 -6.147 5.421 1.00 51.88 312 GLN A O 1
ATOM 2576 N N . THR A 1 313 ? -21.758 -7.637 5.520 1.00 51.75 313 THR A N 1
ATOM 2577 C CA . THR A 1 313 ? -21.638 -7.796 4.069 1.00 51.75 313 THR A CA 1
ATOM 2578 C C . THR A 1 313 ? -22.428 -9.015 3.577 1.00 51.75 313 THR A C 1
ATOM 2580 O O . THR A 1 313 ? -21.968 -10.150 3.591 1.00 51.75 313 THR A O 1
ATOM 2583 N N . HIS A 1 314 ? -23.665 -8.795 3.117 1.00 36.22 314 HIS A N 1
ATOM 2584 C CA . HIS A 1 314 ? -24.529 -9.823 2.501 1.00 36.22 314 HIS A CA 1
ATOM 2585 C C . HIS A 1 314 ? -24.134 -10.182 1.043 1.00 36.22 314 HIS A C 1
ATOM 2587 O O . HIS A 1 314 ? -24.978 -10.510 0.212 1.00 36.22 314 HIS A O 1
ATOM 2593 N N . SER A 1 315 ? -22.847 -10.107 0.695 1.00 31.25 315 SER A N 1
ATOM 2594 C CA . SER A 1 315 ? -22.252 -10.426 -0.621 1.00 31.25 315 SER A CA 1
ATOM 2595 C C . SER A 1 315 ? -20.755 -10.752 -0.415 1.00 31.25 315 SER A C 1
ATOM 2597 O O . SER A 1 315 ? -20.251 -10.435 0.663 1.00 31.25 315 SER A O 1
ATOM 2599 N N . PRO A 1 316 ? -20.065 -11.477 -1.330 1.00 35.28 316 PRO A N 1
ATOM 2600 C CA . PRO A 1 316 ? -18.904 -12.320 -1.001 1.00 35.28 316 PRO A CA 1
ATOM 2601 C C . PRO A 1 316 ? -17.754 -11.533 -0.342 1.00 35.28 316 PRO A C 1
ATOM 2603 O O . PRO A 1 316 ? -17.685 -10.315 -0.485 1.00 35.28 316 PRO A O 1
ATOM 2606 N N . PRO A 1 317 ? -16.868 -12.207 0.422 1.00 39.66 317 PRO A N 1
ATOM 2607 C CA . PRO A 1 317 ? -16.157 -11.602 1.541 1.00 39.66 317 PRO A CA 1
ATOM 2608 C C . PRO A 1 317 ? -15.347 -10.384 1.109 1.00 39.66 317 PRO A C 1
ATOM 2610 O O . PRO A 1 317 ? -14.392 -10.496 0.334 1.00 39.66 317 PRO A O 1
ATOM 2613 N N . THR A 1 318 ? -15.715 -9.237 1.677 1.00 39.56 318 THR A N 1
ATOM 2614 C CA . THR A 1 318 ? -14.916 -8.017 1.686 1.00 39.56 318 THR A CA 1
ATOM 2615 C C . THR A 1 318 ? -13.528 -8.363 2.198 1.00 39.56 318 THR A C 1
ATOM 2617 O O . THR A 1 318 ? -13.362 -8.930 3.281 1.00 39.56 318 THR A O 1
ATOM 2620 N N . THR A 1 319 ? -12.525 -8.052 1.390 1.00 41.72 319 THR A N 1
ATOM 2621 C CA . THR A 1 319 ? -11.118 -8.263 1.708 1.00 41.72 319 THR A CA 1
ATOM 2622 C C . THR A 1 319 ? -10.768 -7.463 2.964 1.00 41.72 319 THR A C 1
ATOM 2624 O O . THR A 1 319 ? -10.609 -6.250 2.901 1.00 41.72 319 THR A O 1
ATOM 2627 N N . THR A 1 320 ? -10.650 -8.113 4.122 1.00 41.16 320 THR A N 1
ATOM 2628 C CA . THR A 1 320 ? -9.867 -7.547 5.227 1.00 41.16 320 THR A CA 1
ATOM 2629 C C . THR A 1 320 ? -8.406 -7.790 4.882 1.00 41.16 320 THR A C 1
ATOM 2631 O O . THR A 1 320 ? -7.984 -8.946 4.810 1.00 41.16 320 THR A O 1
ATOM 2634 N N . VAL A 1 321 ? -7.650 -6.726 4.619 1.00 38.53 321 VAL A N 1
ATOM 2635 C CA . VAL A 1 321 ? -6.220 -6.839 4.321 1.00 38.53 321 VAL A CA 1
ATOM 2636 C C . VAL A 1 321 ? -5.471 -6.797 5.648 1.00 38.53 321 VAL A C 1
ATOM 2638 O O . VAL A 1 321 ? -5.385 -5.761 6.299 1.00 38.53 321 VAL A O 1
ATOM 2641 N N . PHE A 1 322 ? -4.935 -7.938 6.071 1.00 34.38 322 PHE A N 1
ATOM 2642 C CA . PHE A 1 322 ? -3.956 -7.971 7.154 1.00 34.38 322 PHE A CA 1
ATOM 2643 C C . PHE A 1 322 ? -2.586 -7.680 6.547 1.00 34.38 322 PHE A C 1
ATOM 2645 O O . PHE A 1 322 ? -2.132 -8.418 5.675 1.00 34.38 322 PHE A O 1
ATOM 2652 N N . CYS A 1 323 ? -1.942 -6.594 6.976 1.00 33.06 323 CYS A N 1
ATOM 2653 C CA . CYS A 1 323 ? -0.589 -6.273 6.544 1.00 33.06 323 CYS A CA 1
ATOM 2654 C C . CYS A 1 323 ? 0.392 -6.745 7.615 1.00 33.06 323 CYS A C 1
ATOM 2656 O O . CYS A 1 323 ? 0.627 -6.080 8.624 1.00 33.06 323 CYS A O 1
ATOM 2658 N N . THR A 1 324 ? 0.976 -7.917 7.391 1.00 33.88 324 THR A N 1
ATOM 2659 C CA . THR A 1 324 ? 2.233 -8.304 8.028 1.00 33.88 324 THR A CA 1
ATOM 2660 C C . THR A 1 324 ? 3.359 -7.846 7.108 1.00 33.88 324 THR A C 1
ATOM 2662 O O . THR A 1 324 ? 3.842 -8.621 6.285 1.00 33.88 324 THR A O 1
ATOM 2665 N N . SER A 1 325 ? 3.768 -6.580 7.191 1.00 30.88 325 SER A N 1
ATOM 2666 C CA . SER A 1 325 ? 5.006 -6.134 6.545 1.00 30.88 325 SER A CA 1
ATOM 2667 C C . SER A 1 325 ? 6.196 -6.709 7.321 1.00 30.88 325 SER A C 1
ATOM 2669 O O . SER A 1 325 ? 6.792 -6.038 8.157 1.00 30.88 325 SER A O 1
ATOM 2671 N N . ILE A 1 326 ? 6.509 -7.984 7.085 1.00 27.75 326 ILE A N 1
ATOM 2672 C CA . ILE A 1 326 ? 7.774 -8.606 7.491 1.00 27.75 326 ILE A CA 1
ATOM 2673 C C . ILE A 1 326 ? 8.629 -8.713 6.233 1.00 27.75 326 ILE A C 1
ATOM 2675 O O . ILE A 1 326 ? 8.908 -9.801 5.743 1.00 27.75 326 ILE A O 1
ATOM 2679 N N . LEU A 1 327 ? 9.003 -7.573 5.661 1.00 26.81 327 LEU A N 1
ATOM 2680 C CA . LEU A 1 327 ? 10.073 -7.523 4.676 1.00 26.81 327 LEU A CA 1
ATOM 2681 C C . LEU A 1 327 ? 10.958 -6.333 5.018 1.00 26.81 327 LEU A C 1
ATOM 2683 O O . LEU A 1 327 ? 10.649 -5.174 4.756 1.00 26.81 327 LEU A O 1
ATOM 2687 N N . LYS A 1 328 ? 12.086 -6.653 5.648 1.00 28.67 328 LYS A N 1
ATOM 2688 C CA . LYS A 1 328 ? 13.245 -5.772 5.704 1.00 28.67 328 LYS A CA 1
ATOM 2689 C C . LYS A 1 328 ? 13.548 -5.331 4.262 1.00 28.67 328 LYS A C 1
ATOM 2691 O O . LYS A 1 328 ? 13.757 -6.186 3.397 1.00 28.67 328 LYS A O 1
ATOM 2696 N N . LYS A 1 329 ? 13.680 -4.018 4.023 1.00 36.50 329 LYS A N 1
ATOM 2697 C CA . LYS A 1 329 ? 14.232 -3.444 2.770 1.00 36.50 329 LYS A CA 1
ATOM 2698 C C . LYS A 1 329 ? 15.655 -3.943 2.436 1.00 36.50 329 LYS A C 1
ATOM 2700 O O . LYS A 1 329 ? 16.216 -3.560 1.419 1.00 36.50 329 LYS A O 1
ATOM 2705 N N . GLU A 1 330 ? 16.236 -4.817 3.259 1.00 27.25 330 GLU A N 1
ATOM 2706 C CA . GLU A 1 330 ? 17.481 -5.546 2.985 1.00 27.25 330 GLU A CA 1
ATOM 2707 C C . GLU A 1 330 ? 17.335 -6.634 1.906 1.00 27.25 330 GLU A C 1
ATOM 2709 O O . GLU A 1 330 ? 18.330 -7.243 1.535 1.00 27.25 330 GLU A O 1
ATOM 2714 N N . SER A 1 331 ? 16.126 -6.879 1.388 1.00 26.31 331 SER A N 1
ATOM 2715 C CA . SER A 1 331 ? 15.870 -7.903 0.360 1.00 26.31 331 SER A CA 1
ATOM 2716 C C . SER A 1 331 ? 15.085 -7.389 -0.854 1.00 26.31 331 SER A C 1
ATOM 2718 O O . SER A 1 331 ? 14.325 -8.128 -1.474 1.00 26.31 331 SER A O 1
ATOM 2720 N N . ALA A 1 332 ? 15.291 -6.124 -1.236 1.00 32.56 332 ALA A N 1
ATOM 2721 C CA . ALA A 1 332 ? 15.130 -5.760 -2.643 1.00 32.56 332 ALA A CA 1
ATOM 2722 C C . ALA A 1 332 ? 16.343 -6.349 -3.373 1.00 32.56 332 ALA A C 1
ATOM 2724 O O . ALA A 1 332 ? 17.438 -5.840 -3.176 1.00 32.56 332 ALA A O 1
ATOM 2725 N N . PHE A 1 333 ? 16.132 -7.466 -4.075 1.00 36.66 333 PHE A N 1
ATOM 2726 C CA . PHE A 1 333 ? 17.156 -8.323 -4.687 1.00 36.66 333 PHE A CA 1
ATOM 2727 C C . PHE A 1 333 ? 18.232 -7.609 -5.505 1.00 36.66 333 PHE A C 1
ATOM 2729 O O . PHE A 1 333 ? 17.916 -6.602 -6.195 1.00 36.66 333 PHE A O 1
#

Foldseek 3Di:
DVLLVVCVVCVVVVHAAEDEQEQFFFAPDPCCVVPDPLFFFDDDDPPDPPHDPLQPVADRVPGTGTDAPRWDWDQQPVPRDTDIHRVSLSVSLVVLLCCCVPSVHQEYEYPPVVSSSDLVSLQVSQVSSVVSCVVVVHDPLRYFYEYEDLVPPLCCCVVVSGVAYEPNVLLQLLLQLLVVHGRPPDDSVVSLVCLQEVVSVVHDAQAHYEHENADQQADDPLRFQLLVSCVVVVHPPSLVSLLSSLVSQLNHRHQYEYEPQSLLPFHDPDDQVDDDPGSGDPDDRDCVSCPPPSSVVSNVSSVVSVVVSQVPDPDPGDNNDYDHPPDDSVPSD

Mean predicted aligned error: 6.21 Å

Solvent-accessible surface area (backbone atoms only — not comparable to full-atom values): 18862 Å² total; per-residue (Å²): 120,64,66,56,52,50,45,51,51,34,49,77,70,75,42,81,46,66,45,80,43,70,62,18,34,33,42,88,32,70,52,62,80,77,44,33,86,56,30,36,51,73,87,64,62,92,89,47,84,91,49,57,81,86,46,78,91,53,68,35,85,94,28,48,28,50,36,83,82,50,75,46,79,43,65,34,90,90,78,69,44,79,43,76,47,37,59,34,54,53,52,51,50,51,53,51,48,46,42,42,70,73,58,56,50,40,32,38,33,34,44,51,47,71,32,46,73,46,65,68,55,44,25,53,52,47,52,49,52,52,46,59,40,41,78,71,74,45,58,74,96,66,52,49,41,32,32,38,40,78,86,52,66,57,62,42,49,76,68,58,32,33,54,19,32,40,30,46,66,46,29,58,33,50,62,25,47,65,72,77,37,44,30,92,98,48,51,51,69,55,35,52,51,42,48,45,32,39,54,76,74,68,44,91,51,50,73,33,31,36,33,39,74,44,58,59,58,30,44,68,87,90,24,42,41,62,43,48,46,38,53,77,69,70,49,83,62,51,66,63,41,52,51,49,50,50,50,51,48,65,69,22,50,37,30,40,38,51,39,72,40,54,55,32,53,39,65,78,81,66,57,87,89,58,82,60,106,56,51,53,64,79,70,74,74,64,70,72,55,45,73,41,70,67,24,34,53,40,30,57,49,50,56,51,51,56,55,50,52,59,68,74,50,94,56,82,82,77,70,72,47,76,43,75,87,84,68,68,83,88,66,42,74